Protein AF-A0A921FBQ5-F1 (afdb_monomer_lite)

Organism: NCBI:txid89059

pLDDT: mean 88.05, std 8.79, range [39.5, 97.12]

Secondary structure (DSSP, 8-state):
---EEEEEEEEEEEETTEEEEEHHHHHHS-EEEE-SSPPPB-TTS-B----EEEE-HHHHHH-GGGGGGGSSSTTSEEEEE-HHHHHH--S-EEEEEEEEES-TTTTHHHHHHHHHHH-TTSHHHHHHHSTTHHHHHHHHHHHHHHHHHHHHHHHHHHHHHHHHHHHHHHHHHHHHHHHHHHHHHHTT--HHHHHHHHHHHHHHHHHHHHHHHHHHHHHHHHHGGGT-S-TTTTTHHHHHHHHHHHHHHHHHHHHHHHHHHSPP-----

Radius of gyration: 32.39 Å; chains: 1; bounding box: 76×35×92 Å

Foldseek 3Di:
DQQWPDKAKWKWFDDPLAIETEQVRCQVPFDKDWDPDDFAADLVGARDDTDIDTHHSVNCQVPVPVCLLQDLDNSRHYHYDYPVVRVVDPGDMDMRMDTHGRDCPVCVVVVLVVLCVVCVPCSVVCQLRHRDVRNVVVVCCVVVVVVVVVCVVVVVVVVVVVLVVLLCVLVVCLVVLLVVQVVCVVVVPDVVVVLVVLLVVLCVVLVVVLVVVVVVQVVVLVVCVVVDSCSCRPVVVVVVVSVVVSVVSSVVSSVVSCVRRHDDDPPPD

Sequence (269 aa):
DLNTEKKVSYVQKQRGNTVYYLKDEFNKKPFQKTDNKWVKEDSKGKNVNISYKNYDGNKLQKDPSALYSYQQDFENDVKVVSGDEFKKIQAPRQELYLFRIKDIKHNKSDLDQIVKTAYPKNYQKMRTEIPGEYSSYLAALEIFGGFEFMGFFLGIAFLAMLASCLMFKILSGANSDKHRYEMLNKLGVRSKVLRRSISREIMVLYALPGILGIVHVLFGLQLFKTLLLAPYRGIWLPFLIFIVLYLIYYLITVKLYERFVLPDVKIDN

InterPro domains:
  IPR052536 ABC-4 Integral Membrane [PTHR46795] (18-260)

Structure (mmCIF, N/CA/C/O backbone):
data_AF-A0A921FBQ5-F1
#
_entry.id   AF-A0A921FBQ5-F1
#
loop_
_atom_site.group_PDB
_atom_site.id
_atom_site.type_symbol
_atom_site.label_atom_id
_atom_site.label_alt_id
_atom_site.label_comp_id
_atom_site.label_asym_id
_atom_site.label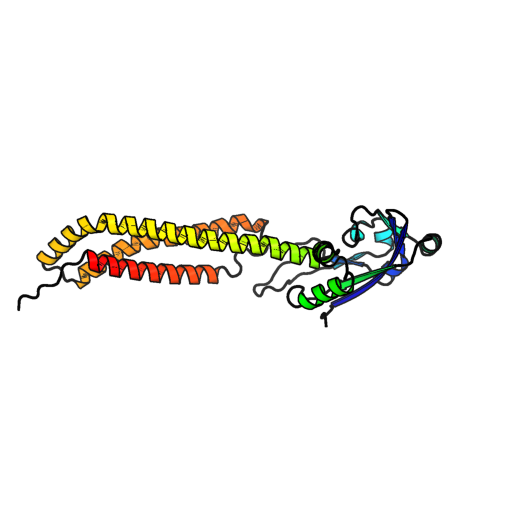_entity_id
_atom_site.label_seq_id
_atom_site.pdbx_PDB_ins_code
_atom_site.Cartn_x
_atom_site.Cartn_y
_atom_site.Cartn_z
_atom_site.occupancy
_atom_site.B_iso_or_equiv
_atom_site.auth_seq_id
_atom_site.auth_comp_id
_atom_site.auth_asym_id
_atom_site.auth_atom_id
_atom_site.pdbx_PDB_model_num
ATOM 1 N N . ASP A 1 1 ? 3.686 -19.746 -16.902 1.00 67.38 1 ASP A N 1
ATOM 2 C CA . ASP A 1 1 ? 3.526 -18.982 -18.160 1.00 67.38 1 ASP A CA 1
ATOM 3 C C . ASP A 1 1 ? 3.246 -17.539 -17.765 1.00 67.38 1 ASP A C 1
ATOM 5 O O . ASP A 1 1 ? 2.326 -17.298 -16.997 1.00 67.38 1 ASP A O 1
ATOM 9 N N . LEU A 1 2 ? 4.082 -16.599 -18.205 1.00 73.50 2 LEU A N 1
ATOM 10 C CA . LEU A 1 2 ? 4.135 -15.219 -17.696 1.00 73.50 2 LEU A CA 1
ATOM 11 C C . LEU A 1 2 ? 2.956 -14.330 -18.142 1.00 73.50 2 LEU A C 1
ATOM 13 O O . LEU A 1 2 ? 2.947 -13.149 -17.810 1.00 73.50 2 LEU A O 1
ATOM 17 N N . ASN A 1 3 ? 2.008 -14.842 -18.942 1.00 80.56 3 ASN A N 1
ATOM 18 C CA . ASN A 1 3 ? 0.902 -14.060 -19.522 1.00 80.56 3 ASN A CA 1
ATOM 19 C C . ASN A 1 3 ? 1.395 -12.733 -20.141 1.00 80.56 3 ASN A C 1
ATOM 21 O O . ASN A 1 3 ? 0.926 -11.634 -19.824 1.00 80.56 3 ASN A O 1
ATOM 25 N N . THR A 1 4 ? 2.435 -12.835 -20.970 1.00 83.62 4 THR A N 1
ATOM 26 C CA . THR A 1 4 ? 3.139 -11.669 -21.506 1.00 83.62 4 THR A CA 1
ATOM 27 C C . THR A 1 4 ? 2.311 -10.941 -22.555 1.00 83.62 4 THR A C 1
ATOM 29 O O . THR A 1 4 ? 1.860 -11.557 -23.517 1.00 83.62 4 THR A O 1
ATOM 32 N N . GLU A 1 5 ? 2.213 -9.621 -22.443 1.00 85.00 5 GLU A N 1
ATOM 33 C CA . GLU A 1 5 ? 1.571 -8.767 -23.449 1.00 85.00 5 GLU A CA 1
ATOM 34 C C . GLU A 1 5 ? 2.495 -8.439 -24.619 1.00 85.00 5 GLU A C 1
ATOM 36 O O . GLU A 1 5 ? 2.051 -8.274 -25.752 1.00 85.00 5 GLU A O 1
ATOM 41 N N . LYS A 1 6 ? 3.794 -8.302 -24.342 1.00 86.81 6 LYS A N 1
ATOM 42 C CA . LYS A 1 6 ? 4.796 -7.950 -25.347 1.00 86.81 6 LYS A CA 1
ATOM 43 C C . LYS A 1 6 ? 6.126 -8.599 -25.002 1.00 86.81 6 LYS A C 1
ATOM 45 O O . LYS A 1 6 ? 6.504 -8.637 -23.835 1.00 86.81 6 LYS A O 1
ATOM 50 N N . LYS A 1 7 ? 6.838 -9.065 -26.026 1.00 91.12 7 LYS A N 1
ATOM 51 C CA . LYS A 1 7 ? 8.217 -9.557 -25.954 1.00 91.12 7 LYS A CA 1
ATOM 52 C C . LYS A 1 7 ? 9.007 -8.948 -27.106 1.00 91.12 7 LYS A C 1
ATOM 54 O O . LYS A 1 7 ? 8.555 -8.995 -28.250 1.00 91.12 7 LYS A O 1
ATOM 59 N N . VAL A 1 8 ? 10.157 -8.359 -26.811 1.00 92.81 8 VAL A N 1
ATOM 60 C CA . VAL A 1 8 ? 11.092 -7.819 -27.806 1.00 92.81 8 VAL A CA 1
ATOM 61 C C . VAL A 1 8 ? 12.520 -8.101 -27.356 1.00 92.81 8 VAL A C 1
ATOM 63 O O . VAL A 1 8 ? 12.791 -8.153 -26.158 1.00 92.81 8 VAL A O 1
ATOM 66 N N . SER A 1 9 ? 13.421 -8.278 -28.313 1.00 93.56 9 SER A N 1
ATOM 67 C CA . SER A 1 9 ? 14.854 -8.347 -28.054 1.00 93.56 9 SER A CA 1
ATOM 68 C C . SER A 1 9 ? 15.585 -7.333 -28.922 1.00 93.56 9 SER A C 1
ATOM 70 O O . SER A 1 9 ? 15.140 -7.044 -30.038 1.00 93.56 9 SER A O 1
ATOM 72 N N . TYR A 1 10 ? 16.670 -6.789 -28.378 1.00 95.00 10 TYR A N 1
ATOM 73 C CA . TYR A 1 10 ? 17.571 -5.879 -29.074 1.00 95.00 10 TYR A CA 1
ATOM 74 C C . TYR A 1 10 ? 19.004 -6.338 -28.887 1.00 95.00 10 TYR A C 1
ATOM 76 O O . TYR A 1 10 ? 19.446 -6.643 -27.782 1.00 95.00 10 TYR A O 1
ATOM 84 N N . VAL A 1 11 ? 19.741 -6.371 -29.976 1.00 95.12 11 VAL A N 1
ATOM 85 C CA . VAL A 1 11 ? 21.129 -6.771 -30.024 1.00 95.12 11 VAL A CA 1
ATOM 86 C C . VAL A 1 11 ? 21.987 -5.613 -29.551 1.00 95.12 11 VAL A C 1
ATOM 88 O O . VAL A 1 11 ? 21.847 -4.474 -30.008 1.00 95.12 11 VAL A O 1
ATOM 91 N N . GLN A 1 12 ? 22.923 -5.941 -28.671 1.00 95.06 12 GLN A N 1
ATOM 92 C CA . GLN A 1 12 ? 23.860 -4.993 -28.107 1.00 95.06 12 GLN A CA 1
ATOM 93 C C . GLN A 1 12 ? 25.288 -5.534 -28.092 1.00 95.06 12 GLN A C 1
ATOM 95 O O . GLN A 1 12 ? 25.541 -6.739 -28.184 1.00 95.06 12 GLN A O 1
ATOM 100 N N . LYS A 1 13 ? 26.234 -4.611 -27.982 1.00 95.94 13 LYS A N 1
ATOM 101 C CA . LYS A 1 13 ? 27.654 -4.868 -27.756 1.00 95.94 13 LYS A CA 1
ATOM 102 C C . LYS A 1 13 ? 28.135 -3.898 -26.693 1.00 95.94 13 LYS A C 1
ATOM 104 O O . LYS A 1 13 ? 27.866 -2.707 -26.810 1.00 95.94 13 LYS A O 1
ATOM 109 N N . GLN A 1 14 ? 28.886 -4.376 -25.712 1.00 93.69 14 GLN A N 1
ATOM 110 C CA . GLN A 1 14 ? 29.508 -3.510 -24.715 1.00 93.69 14 GLN A CA 1
ATOM 111 C C . GLN A 1 14 ? 31.015 -3.440 -24.957 1.00 93.69 14 GLN A C 1
ATOM 113 O O . GLN A 1 14 ? 31.684 -4.471 -25.040 1.00 93.69 14 GLN A O 1
ATOM 118 N N . ARG A 1 15 ? 31.554 -2.225 -25.082 1.00 93.94 15 ARG A N 1
ATOM 119 C CA . ARG A 1 15 ? 32.997 -1.979 -25.184 1.00 93.94 15 ARG A CA 1
ATOM 120 C C . ARG A 1 15 ? 33.380 -0.903 -24.175 1.00 93.94 15 ARG A C 1
ATOM 122 O O . ARG A 1 15 ? 32.991 0.250 -24.335 1.00 93.94 15 ARG A O 1
ATOM 129 N N . GLY A 1 16 ? 34.153 -1.282 -23.158 1.00 91.75 16 GLY A N 1
ATOM 130 C CA . GLY A 1 16 ? 34.413 -0.407 -22.014 1.00 91.75 16 GLY A CA 1
ATOM 131 C C . GLY A 1 16 ? 33.105 -0.050 -21.302 1.00 91.75 16 GLY A C 1
ATOM 132 O O . GLY A 1 16 ? 32.260 -0.920 -21.101 1.00 91.75 16 GLY A O 1
ATOM 133 N N . ASN A 1 17 ? 32.926 1.233 -20.996 1.00 92.75 17 ASN A N 1
ATOM 134 C CA . ASN A 1 17 ? 31.739 1.768 -20.327 1.00 92.75 17 ASN A CA 1
ATOM 135 C C . ASN A 1 17 ? 30.649 2.237 -21.311 1.00 92.75 17 ASN A C 1
ATOM 137 O O . ASN A 1 17 ? 29.898 3.160 -21.016 1.00 92.75 17 ASN A O 1
ATOM 141 N N . THR A 1 18 ? 30.612 1.703 -22.537 1.00 94.81 18 THR A N 1
ATOM 142 C CA . THR A 1 18 ? 29.601 2.084 -23.534 1.00 94.81 18 THR A CA 1
ATOM 143 C C . THR A 1 18 ? 28.903 0.856 -24.097 1.00 94.81 18 THR A C 1
ATOM 145 O O . THR A 1 18 ? 29.543 -0.065 -24.618 1.00 94.81 18 THR A O 1
ATOM 148 N N . VAL A 1 19 ? 27.574 0.874 -24.027 1.00 95.62 19 VAL A N 1
ATOM 149 C CA . VAL A 1 19 ? 26.681 -0.115 -24.620 1.00 95.62 19 VAL A CA 1
ATOM 150 C C . VAL A 1 19 ? 26.153 0.427 -25.941 1.00 95.62 19 VAL A C 1
ATOM 152 O O . VAL A 1 19 ? 25.521 1.480 -26.018 1.00 95.62 19 VAL A O 1
ATOM 155 N N . TYR A 1 20 ? 26.418 -0.314 -27.006 1.00 96.50 20 TYR A N 1
ATOM 156 C CA . TYR A 1 20 ? 26.011 0.025 -28.356 1.00 96.50 20 TYR A CA 1
ATOM 157 C C . TYR A 1 20 ? 24.847 -0.856 -28.772 1.00 96.50 20 TYR A C 1
ATOM 159 O O . TYR A 1 20 ? 24.935 -2.075 -28.636 1.00 96.50 20 TYR A O 1
ATOM 167 N N . TYR A 1 21 ? 23.804 -0.259 -29.339 1.00 96.88 21 TYR A N 1
ATOM 168 C CA . TYR A 1 21 ? 22.650 -0.967 -29.885 1.00 96.88 21 TYR A CA 1
ATOM 169 C C . TYR A 1 21 ? 22.525 -0.764 -31.393 1.00 96.88 21 TYR A C 1
ATOM 171 O O . TYR A 1 21 ? 22.865 0.297 -31.927 1.00 96.88 21 TYR A O 1
ATOM 179 N N . LEU A 1 22 ? 21.980 -1.770 -32.079 1.00 96.69 22 LEU A N 1
ATOM 180 C CA . LEU A 1 22 ? 21.714 -1.708 -33.512 1.00 96.69 22 LEU A CA 1
ATOM 181 C C . LEU A 1 22 ? 20.429 -0.915 -33.810 1.00 96.69 22 LEU A C 1
ATOM 183 O O . LEU A 1 22 ? 19.319 -1.355 -33.511 1.00 96.69 22 LEU A O 1
ATOM 187 N N . LYS A 1 23 ? 20.574 0.236 -34.475 1.00 96.38 23 LYS A N 1
ATOM 188 C CA . LYS A 1 23 ? 19.474 1.153 -34.822 1.00 96.38 23 LYS A CA 1
ATOM 189 C C . LYS A 1 23 ? 18.307 0.489 -35.559 1.00 96.38 23 LYS A C 1
ATOM 191 O O . LYS A 1 23 ? 17.147 0.777 -35.265 1.00 96.38 23 LYS A O 1
ATOM 196 N N . ASP A 1 24 ? 18.605 -0.386 -36.515 1.00 94.81 24 ASP A N 1
ATOM 197 C CA . ASP A 1 24 ? 17.593 -0.965 -37.406 1.00 94.81 24 ASP A CA 1
ATOM 198 C C . ASP A 1 24 ? 16.579 -1.847 -36.673 1.00 94.81 24 ASP A C 1
ATOM 200 O O . ASP A 1 24 ? 15.435 -1.978 -37.113 1.00 94.81 24 ASP A O 1
ATOM 204 N N . GLU A 1 25 ? 16.957 -2.421 -35.531 1.00 94.62 25 GLU A N 1
ATOM 205 C CA . GLU A 1 25 ? 16.043 -3.235 -34.734 1.00 94.62 25 GLU A CA 1
ATOM 206 C C . GLU A 1 25 ? 14.961 -2.389 -34.070 1.00 94.62 25 GLU A C 1
ATOM 208 O O . GLU A 1 25 ? 13.795 -2.784 -34.089 1.00 94.62 25 GLU A O 1
ATOM 213 N N . PHE A 1 26 ? 15.300 -1.186 -33.601 1.00 95.69 26 PHE A N 1
ATOM 214 C CA . PHE A 1 26 ? 14.322 -0.238 -33.065 1.00 95.69 26 PHE A CA 1
ATOM 215 C C . PHE A 1 26 ? 13.404 0.342 -34.145 1.00 95.69 26 PHE A C 1
ATOM 217 O O . PHE A 1 26 ? 12.265 0.697 -33.859 1.00 95.69 26 PHE A O 1
ATOM 224 N N . ASN A 1 27 ? 13.858 0.421 -35.398 1.00 92.88 27 ASN A N 1
ATOM 225 C CA . ASN A 1 27 ? 12.995 0.831 -36.510 1.00 92.88 27 ASN A CA 1
ATOM 226 C C . ASN A 1 27 ? 11.960 -0.253 -36.850 1.00 92.88 27 ASN A C 1
ATOM 228 O O . ASN A 1 27 ? 10.808 0.064 -37.138 1.00 92.88 27 ASN A O 1
ATOM 232 N N . LYS A 1 28 ? 12.352 -1.533 -36.785 1.00 93.25 28 LYS A N 1
ATOM 233 C CA . LYS A 1 28 ? 11.450 -2.674 -37.023 1.00 93.25 28 LYS A CA 1
ATOM 234 C C . LYS A 1 28 ? 10.509 -2.922 -35.847 1.00 93.25 28 LYS A C 1
ATOM 236 O O . LYS A 1 28 ? 9.337 -3.231 -36.038 1.00 93.25 28 LYS A O 1
ATOM 241 N N . LYS A 1 29 ? 11.032 -2.826 -34.626 1.00 94.25 29 LYS A N 1
ATOM 242 C CA . LYS A 1 29 ? 10.312 -3.045 -33.372 1.00 94.25 29 LYS A CA 1
ATOM 243 C C . LYS A 1 29 ? 10.583 -1.848 -32.461 1.00 94.25 29 LYS A C 1
ATOM 245 O O . LYS A 1 29 ? 11.539 -1.886 -31.697 1.00 94.25 29 LYS A O 1
ATOM 250 N N . PRO A 1 30 ? 9.757 -0.790 -32.520 1.00 93.19 30 PRO A N 1
ATOM 251 C CA . PRO A 1 30 ? 9.953 0.377 -31.671 1.00 93.19 30 PRO A CA 1
ATOM 252 C C . PRO A 1 30 ? 9.978 0.015 -30.187 1.00 93.19 30 PRO A C 1
ATOM 254 O O . PRO A 1 30 ? 9.108 -0.717 -29.681 1.00 93.19 30 PRO A O 1
ATOM 257 N N . PHE A 1 31 ? 10.967 0.574 -29.493 1.00 93.19 31 PHE A N 1
ATOM 258 C CA . PHE A 1 31 ? 11.074 0.493 -28.048 1.00 93.19 31 PHE A CA 1
ATOM 259 C C . PHE A 1 31 ? 9.890 1.223 -27.413 1.00 93.19 31 PHE A C 1
ATOM 261 O O . PHE A 1 31 ? 9.446 2.258 -27.906 1.00 93.19 31 PHE A O 1
ATOM 268 N N . GLN A 1 32 ? 9.343 0.664 -26.336 1.00 90.75 32 GLN A N 1
ATOM 269 C CA . GLN A 1 32 ? 8.160 1.205 -25.677 1.00 90.75 32 GLN A CA 1
ATOM 270 C C . GLN A 1 32 ? 8.426 1.474 -24.210 1.00 90.75 32 GLN A C 1
ATOM 272 O O . GLN A 1 32 ? 8.794 0.557 -23.481 1.00 90.75 32 GLN A O 1
ATOM 277 N N . LYS A 1 33 ? 8.109 2.692 -23.779 1.00 86.50 33 LYS A N 1
ATOM 278 C CA . LYS A 1 33 ? 8.083 3.095 -22.371 1.00 86.50 33 LYS A CA 1
ATOM 279 C C . LYS A 1 33 ? 6.700 3.629 -22.022 1.00 86.50 33 LYS A C 1
ATOM 281 O O . LYS A 1 33 ? 6.014 4.148 -22.902 1.00 86.50 33 LYS A O 1
ATOM 286 N N . THR A 1 34 ? 6.271 3.481 -20.775 1.00 82.50 34 THR A N 1
ATOM 287 C CA . THR A 1 34 ? 5.063 4.157 -20.284 1.00 82.50 34 THR A CA 1
ATOM 288 C C . THR A 1 34 ? 5.223 5.670 -20.445 1.00 82.50 34 THR A C 1
ATOM 290 O O . THR A 1 34 ? 6.335 6.199 -20.358 1.00 82.50 34 THR A O 1
ATOM 293 N N . ASP A 1 35 ? 4.141 6.390 -20.749 1.00 71.81 35 ASP A N 1
ATOM 294 C CA . ASP A 1 35 ? 4.183 7.832 -20.546 1.00 71.81 35 ASP A CA 1
ATOM 295 C C . ASP A 1 35 ? 4.292 8.095 -19.037 1.00 71.81 35 ASP A C 1
ATOM 297 O O . ASP A 1 35 ? 3.653 7.421 -18.241 1.00 71.81 35 ASP A O 1
ATOM 301 N N . ASN A 1 36 ? 5.152 9.026 -18.611 1.00 65.12 36 ASN A N 1
ATOM 302 C CA . ASN A 1 36 ? 5.378 9.335 -17.187 1.00 65.12 36 ASN A CA 1
ATOM 303 C C . ASN A 1 36 ? 4.144 9.980 -16.507 1.00 65.12 36 ASN A C 1
ATOM 305 O O . ASN A 1 36 ? 4.277 10.795 -15.596 1.00 65.12 36 ASN A O 1
ATOM 309 N N . LYS A 1 37 ? 2.933 9.708 -16.999 1.00 68.25 37 LYS A N 1
ATOM 310 C CA . LYS A 1 37 ? 1.687 10.157 -16.406 1.00 68.25 37 LYS A CA 1
ATOM 311 C C . LYS A 1 37 ? 1.318 9.202 -15.285 1.00 68.25 37 LYS A C 1
ATOM 313 O O . LYS A 1 37 ? 1.441 7.987 -15.416 1.00 68.25 37 LYS A O 1
ATOM 318 N N . TRP A 1 38 ? 0.809 9.770 -14.200 1.00 66.06 38 TRP A N 1
ATOM 319 C CA . TRP A 1 38 ? 0.219 8.988 -13.127 1.00 66.06 38 TRP A CA 1
ATOM 320 C C . TRP A 1 38 ? -0.888 8.095 -13.684 1.00 66.06 38 TRP A C 1
ATOM 322 O O . TRP A 1 38 ? -1.851 8.572 -14.295 1.00 66.06 38 TRP A O 1
ATOM 332 N N . VAL A 1 39 ? -0.722 6.791 -13.483 1.00 69.12 39 VAL A N 1
ATOM 333 C CA . VAL A 1 39 ? -1.694 5.795 -13.909 1.00 69.12 39 VAL A CA 1
ATOM 334 C C . VAL A 1 39 ? -2.928 5.955 -13.033 1.00 69.12 39 VAL A C 1
ATOM 336 O O . VAL A 1 39 ? -2.846 5.859 -11.814 1.00 69.12 39 VAL A O 1
ATOM 339 N N . LYS A 1 40 ? -4.082 6.229 -13.645 1.00 65.88 40 LYS A N 1
ATOM 340 C CA . LYS A 1 40 ? -5.348 6.244 -12.909 1.00 65.88 40 LYS A CA 1
ATOM 341 C C . LYS A 1 40 ? -5.798 4.811 -12.658 1.00 65.88 40 LYS A C 1
ATOM 343 O O . LYS A 1 40 ? -5.783 3.988 -13.576 1.00 65.88 40 LYS A O 1
ATOM 348 N N . GLU A 1 41 ? -6.234 4.553 -11.438 1.00 67.12 41 GLU A N 1
ATOM 349 C CA . GLU A 1 41 ? -6.798 3.278 -11.012 1.00 67.12 41 GLU A CA 1
ATOM 350 C C . GLU A 1 41 ? -8.324 3.413 -10.908 1.00 67.12 41 GLU A C 1
ATOM 352 O O . GLU A 1 41 ? -8.838 4.441 -10.458 1.00 67.12 41 GLU A O 1
ATOM 357 N N . ASP A 1 42 ? -9.064 2.403 -11.363 1.00 65.00 42 ASP A N 1
ATOM 358 C CA . ASP A 1 42 ? -10.512 2.342 -11.176 1.00 65.00 42 ASP A CA 1
ATOM 359 C C . ASP A 1 42 ? -10.884 1.887 -9.750 1.00 65.00 42 ASP A C 1
ATOM 361 O O . ASP A 1 42 ? -10.042 1.494 -8.935 1.00 65.00 42 ASP A O 1
ATOM 365 N N . SER A 1 43 ? -12.180 1.895 -9.428 1.00 61.25 43 SER A N 1
ATOM 366 C CA . SER A 1 43 ? -12.672 1.471 -8.108 1.00 61.25 43 SER A CA 1
ATOM 367 C C . SER A 1 43 ? -12.352 0.009 -7.763 1.00 61.25 43 SER A C 1
ATOM 369 O O . SER A 1 43 ? -12.349 -0.354 -6.589 1.00 61.25 43 SER A O 1
ATOM 371 N N . LYS A 1 44 ? -12.039 -0.832 -8.758 1.00 66.19 44 LYS A N 1
ATOM 372 C CA . LYS A 1 44 ? -11.714 -2.258 -8.598 1.00 66.19 44 LYS A CA 1
ATOM 373 C C . LYS A 1 44 ? -10.223 -2.524 -8.499 1.00 66.19 44 LYS A C 1
ATOM 375 O O . LYS A 1 44 ? -9.825 -3.565 -7.996 1.00 66.19 44 LYS A O 1
ATOM 380 N N . GLY A 1 45 ? -9.402 -1.540 -8.817 1.00 63.88 45 GLY A N 1
ATOM 381 C CA . GLY A 1 45 ? -7.958 -1.603 -8.659 1.00 63.88 45 GLY A CA 1
ATOM 382 C C . GLY A 1 45 ? -7.209 -1.867 -9.946 1.00 63.88 45 GLY A C 1
ATOM 383 O O . GLY A 1 45 ? -6.083 -2.357 -9.950 1.00 63.88 45 GLY A O 1
ATOM 384 N N . LYS A 1 46 ? -7.885 -1.625 -11.065 1.00 67.75 46 LYS A N 1
ATOM 385 C CA . LYS A 1 46 ? -7.325 -1.816 -12.383 1.00 67.75 46 LYS A CA 1
ATOM 386 C C . LYS A 1 46 ? -6.834 -0.481 -12.908 1.00 67.75 46 LYS A C 1
ATOM 388 O O . LYS A 1 46 ? -7.562 0.510 -12.934 1.00 67.75 46 LYS A O 1
ATOM 393 N N . ASN A 1 47 ? -5.606 -0.493 -13.397 1.00 69.06 47 ASN A N 1
ATOM 394 C CA . ASN A 1 47 ? -5.036 0.607 -14.154 1.00 69.06 47 ASN A CA 1
ATOM 395 C C . ASN A 1 47 ? -5.865 0.835 -15.429 1.00 69.06 47 ASN A C 1
ATOM 397 O O . ASN A 1 47 ? -5.929 -0.040 -16.294 1.00 69.06 47 ASN A O 1
ATOM 401 N N . VAL A 1 48 ? -6.518 1.993 -15.542 1.00 67.50 48 VAL A N 1
ATOM 402 C CA . VAL A 1 48 ? -7.487 2.288 -16.618 1.00 67.50 48 VAL A CA 1
ATOM 403 C C . VAL A 1 48 ? -6.922 3.144 -17.748 1.00 67.50 48 VAL A C 1
ATOM 405 O O . VAL A 1 48 ? -7.579 3.298 -18.771 1.00 67.50 48 VAL A O 1
ATOM 408 N N . ASN A 1 49 ? -5.705 3.681 -17.618 1.00 70.75 49 ASN A N 1
ATOM 409 C CA . ASN A 1 49 ? -5.110 4.514 -18.667 1.00 70.75 49 ASN A CA 1
ATOM 410 C C . ASN A 1 49 ? -3.586 4.360 -18.743 1.00 70.75 49 ASN A C 1
ATOM 412 O O . ASN A 1 49 ? -2.848 5.289 -18.422 1.00 70.75 49 ASN A O 1
ATOM 416 N N . ILE A 1 50 ? -3.115 3.170 -19.124 1.00 78.69 50 ILE A N 1
ATOM 417 C CA . ILE A 1 50 ? -1.692 2.963 -19.410 1.00 78.69 50 ILE A CA 1
ATOM 418 C C . ILE A 1 50 ? -1.449 3.289 -20.883 1.00 78.69 50 ILE A C 1
ATOM 420 O O . ILE A 1 50 ? -1.944 2.598 -21.772 1.00 78.69 50 ILE A O 1
ATOM 424 N N . SER A 1 51 ? -0.676 4.338 -21.134 1.00 83.81 51 SER A N 1
ATOM 425 C CA . SER A 1 51 ? -0.275 4.766 -22.471 1.00 83.81 51 SER A CA 1
ATOM 426 C C . SER A 1 51 ? 1.222 4.522 -22.661 1.00 83.81 51 SER A C 1
ATOM 428 O O . SER A 1 51 ? 2.015 4.661 -21.729 1.00 83.81 51 SER A O 1
ATOM 430 N N . TYR A 1 52 ? 1.615 4.124 -23.873 1.00 86.88 52 TYR A N 1
ATOM 431 C CA . TYR A 1 52 ? 2.999 3.790 -24.202 1.00 86.88 52 TYR A CA 1
ATOM 432 C C . TYR A 1 52 ? 3.531 4.701 -25.303 1.00 86.88 52 TYR A C 1
ATOM 434 O O . TYR A 1 52 ? 2.938 4.823 -26.375 1.00 86.88 52 TYR A O 1
ATOM 442 N N . LYS A 1 53 ? 4.699 5.295 -25.064 1.00 89.62 53 LYS A N 1
ATOM 443 C CA . LYS A 1 53 ? 5.457 6.047 -26.062 1.00 89.62 53 LYS A CA 1
ATOM 444 C C . LYS A 1 53 ? 6.384 5.114 -26.831 1.00 89.62 53 LYS A C 1
ATOM 446 O O . LYS A 1 53 ? 7.124 4.340 -26.226 1.00 89.62 53 LYS A O 1
ATOM 451 N N . ASN A 1 54 ? 6.355 5.232 -28.157 1.00 92.62 54 ASN A N 1
ATOM 452 C CA . ASN A 1 54 ? 7.243 4.510 -29.066 1.00 92.62 54 ASN A CA 1
ATOM 453 C C . ASN A 1 54 ? 8.504 5.331 -29.375 1.00 92.62 54 ASN A C 1
ATOM 455 O O . ASN A 1 54 ? 8.420 6.494 -29.793 1.00 92.62 54 ASN A O 1
ATOM 459 N N . TYR A 1 55 ? 9.653 4.679 -29.255 1.00 93.56 55 TYR A N 1
ATOM 460 C CA . TYR A 1 55 ? 10.972 5.187 -29.594 1.00 93.56 55 TYR A CA 1
ATOM 461 C C . TYR A 1 55 ? 11.553 4.314 -30.708 1.00 93.56 55 TYR A C 1
ATOM 463 O O . TYR A 1 55 ? 11.876 3.145 -30.499 1.00 93.56 55 TYR A O 1
ATOM 471 N N . ASP A 1 56 ? 11.618 4.876 -31.909 1.00 95.06 56 ASP A N 1
ATOM 472 C CA . ASP A 1 56 ? 12.307 4.269 -33.045 1.00 95.06 56 ASP A CA 1
ATOM 473 C C . ASP A 1 56 ? 13.824 4.518 -32.964 1.00 95.06 56 ASP A C 1
ATOM 475 O O . ASP A 1 56 ? 14.317 5.264 -32.111 1.00 95.06 56 ASP A O 1
ATOM 479 N N . GLY A 1 57 ? 14.578 3.902 -33.872 1.00 94.44 57 GLY A N 1
ATOM 480 C CA . GLY A 1 57 ? 16.031 4.015 -33.893 1.00 94.44 57 GLY A CA 1
ATOM 481 C C . GLY A 1 57 ? 16.529 5.425 -34.212 1.00 94.44 57 GLY A C 1
ATOM 482 O O . GLY A 1 57 ? 17.605 5.797 -33.756 1.00 94.44 57 GLY A O 1
ATOM 483 N N . ASN A 1 58 ? 15.771 6.240 -34.954 1.00 94.69 58 ASN A N 1
ATOM 484 C CA . ASN A 1 58 ? 16.159 7.627 -35.234 1.00 94.69 58 ASN A CA 1
ATOM 485 C C . ASN A 1 58 ? 16.067 8.498 -33.977 1.00 94.69 58 ASN A C 1
ATOM 487 O O . ASN A 1 58 ? 16.945 9.327 -33.745 1.00 94.69 58 ASN A O 1
ATOM 491 N N . LYS A 1 59 ? 15.022 8.309 -33.165 1.00 94.94 59 LYS A N 1
ATOM 492 C CA . LYS A 1 59 ? 14.873 9.001 -31.880 1.00 94.94 59 LYS A CA 1
ATOM 493 C C . LYS A 1 59 ? 15.959 8.572 -30.904 1.00 94.94 59 LYS A C 1
ATOM 495 O O . LYS A 1 59 ? 16.631 9.436 -30.357 1.00 94.94 59 LYS A O 1
ATOM 500 N N . LEU A 1 60 ? 16.175 7.265 -30.752 1.00 95.69 60 LEU A N 1
ATOM 501 C CA . LEU A 1 60 ? 17.156 6.735 -29.800 1.00 95.69 60 LEU A CA 1
ATOM 502 C C . LEU A 1 60 ? 18.608 7.028 -30.190 1.00 95.69 60 LEU A C 1
ATOM 504 O O . LEU A 1 60 ? 19.463 7.127 -29.321 1.00 95.69 60 LEU A O 1
ATOM 508 N N . GLN A 1 61 ? 18.900 7.192 -31.482 1.00 96.12 61 GLN A N 1
ATOM 509 C CA . GLN A 1 61 ? 20.221 7.638 -31.935 1.00 96.12 61 GLN A CA 1
ATOM 510 C C . GLN A 1 61 ? 20.517 9.086 -31.528 1.00 96.12 61 GLN A C 1
ATOM 512 O O . GLN A 1 61 ? 21.668 9.412 -31.261 1.00 96.12 61 GLN A O 1
ATOM 517 N N . LYS A 1 62 ? 19.496 9.951 -31.493 1.00 95.62 62 LYS A N 1
ATOM 518 C CA . LYS A 1 62 ? 19.641 11.345 -31.048 1.00 95.62 62 LYS A CA 1
ATOM 519 C C . LYS A 1 62 ? 19.633 11.463 -29.527 1.00 95.62 62 LYS A C 1
ATOM 521 O O . LYS A 1 62 ? 20.397 12.245 -28.980 1.00 95.62 62 LYS A O 1
ATOM 526 N N . ASP A 1 63 ? 18.752 10.709 -28.878 1.00 94.00 63 ASP A N 1
ATOM 527 C CA . ASP A 1 63 ? 18.576 10.693 -27.432 1.00 94.00 63 ASP A CA 1
ATOM 528 C C . ASP A 1 63 ? 18.326 9.252 -26.941 1.00 94.00 63 ASP A C 1
ATOM 530 O O . ASP A 1 63 ? 17.190 8.761 -26.982 1.00 94.00 63 ASP A O 1
ATOM 534 N N . PRO A 1 64 ? 19.376 8.554 -26.475 1.00 93.75 64 PRO A N 1
ATOM 535 C CA . PRO A 1 64 ? 19.274 7.197 -25.955 1.00 93.75 64 PRO A CA 1
ATOM 536 C C . PRO A 1 64 ? 18.770 7.150 -24.504 1.00 93.75 64 PRO A C 1
ATOM 538 O O . PRO A 1 64 ? 18.740 6.066 -23.917 1.00 93.75 64 PRO A O 1
ATOM 541 N N . SER A 1 65 ? 18.337 8.278 -23.918 1.00 90.25 65 SER A N 1
ATOM 542 C CA . SER A 1 65 ? 17.985 8.379 -22.495 1.00 90.25 65 SER A CA 1
ATOM 543 C C . SER A 1 65 ? 16.966 7.338 -22.023 1.00 90.25 65 SER A C 1
ATOM 545 O O . SER A 1 65 ? 17.006 6.864 -20.886 1.00 90.25 65 SER A O 1
ATOM 547 N N . ALA A 1 66 ? 16.065 6.928 -22.917 1.00 89.38 66 ALA A N 1
ATOM 548 C CA . ALA A 1 66 ? 15.042 5.927 -22.645 1.00 89.38 66 ALA A CA 1
ATOM 549 C C . ALA A 1 66 ? 15.600 4.521 -22.338 1.00 89.38 66 ALA A C 1
ATOM 551 O O . ALA A 1 66 ? 14.874 3.715 -21.753 1.00 89.38 66 ALA A O 1
ATOM 552 N N . LEU A 1 67 ? 16.853 4.228 -22.708 1.00 90.69 67 LEU A N 1
ATOM 553 C CA . LEU A 1 67 ? 17.493 2.923 -22.534 1.00 90.69 67 LEU A CA 1
ATOM 554 C C . LEU A 1 67 ? 18.307 2.800 -21.235 1.00 90.69 67 LEU A C 1
ATOM 556 O O . LEU A 1 67 ? 18.535 1.671 -20.804 1.00 90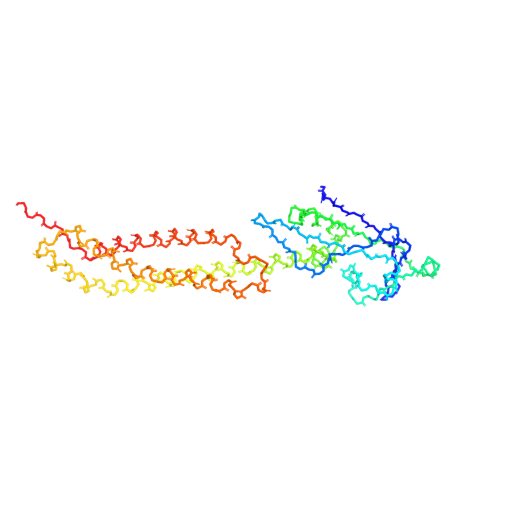.69 67 LEU A O 1
ATOM 560 N N . TYR A 1 68 ? 18.708 3.899 -20.577 1.00 88.75 68 TYR A N 1
ATOM 561 C CA . TYR A 1 68 ? 19.568 3.826 -19.377 1.00 88.75 68 TYR A CA 1
ATOM 562 C C . TYR A 1 68 ? 18.954 2.990 -18.248 1.00 88.75 68 TYR A C 1
ATOM 564 O O . TYR A 1 68 ? 19.650 2.199 -17.623 1.00 88.75 68 TYR A O 1
ATOM 572 N N . SER A 1 69 ? 17.635 3.073 -18.039 1.00 82.94 69 SER A N 1
ATOM 573 C CA . SER A 1 69 ? 16.937 2.303 -16.994 1.00 82.94 69 SER A CA 1
ATOM 574 C C . SER A 1 69 ? 16.899 0.787 -17.233 1.00 82.94 69 SER A C 1
ATOM 576 O O . SER A 1 69 ? 16.360 0.057 -16.407 1.00 82.94 69 SER A O 1
ATOM 578 N N . TYR A 1 70 ? 17.410 0.321 -18.375 1.00 85.75 70 TYR A N 1
ATOM 579 C CA . TYR A 1 70 ? 17.472 -1.091 -18.759 1.00 85.75 70 TYR A CA 1
ATOM 580 C C . TYR A 1 70 ? 18.913 -1.610 -18.852 1.00 85.75 70 TYR A C 1
ATOM 582 O O . TYR A 1 70 ? 19.112 -2.761 -19.237 1.00 85.75 70 TYR A O 1
ATOM 590 N N . GLN A 1 71 ? 19.910 -0.784 -18.511 1.00 85.44 71 GLN A N 1
ATOM 591 C CA . GLN A 1 71 ? 21.298 -1.230 -18.408 1.00 85.44 71 GLN A CA 1
ATOM 592 C C . GLN A 1 71 ? 21.534 -1.867 -17.044 1.00 85.44 71 GLN A C 1
ATOM 594 O O . GLN A 1 71 ? 20.993 -1.410 -16.043 1.00 85.44 71 GLN A O 1
ATOM 599 N N . GLN A 1 72 ? 22.353 -2.917 -17.009 1.00 77.19 72 GLN A N 1
ATOM 600 C CA . GLN A 1 72 ? 22.724 -3.580 -15.756 1.00 77.19 72 GLN A CA 1
ATOM 601 C C . GLN A 1 72 ? 23.564 -2.672 -14.847 1.00 77.19 72 GLN A C 1
ATOM 603 O O . GLN A 1 72 ? 23.475 -2.775 -13.630 1.00 77.19 72 GLN A O 1
ATOM 608 N N . ASP A 1 73 ? 24.363 -1.795 -15.449 1.00 81.50 73 ASP A N 1
ATOM 609 C CA . ASP A 1 73 ? 25.140 -0.779 -14.753 1.00 81.50 73 ASP A CA 1
ATOM 610 C C . ASP A 1 73 ? 24.746 0.591 -15.314 1.00 81.50 73 ASP A C 1
ATOM 612 O O . ASP A 1 73 ? 24.851 0.829 -16.523 1.00 81.50 73 ASP A O 1
ATOM 616 N N . PHE A 1 74 ? 24.224 1.440 -14.425 1.00 76.38 74 PHE A N 1
ATOM 617 C CA . PHE A 1 74 ? 23.691 2.766 -14.733 1.00 76.38 74 PHE A CA 1
ATOM 618 C C . PHE A 1 74 ? 24.782 3.772 -15.111 1.00 76.38 74 PHE A C 1
ATOM 620 O O . PHE A 1 74 ? 24.457 4.813 -15.678 1.00 76.38 74 PHE A O 1
ATOM 627 N N . GLU A 1 75 ? 26.053 3.474 -14.825 1.00 83.31 75 GLU A N 1
ATOM 628 C CA . GLU A 1 75 ? 27.180 4.315 -15.232 1.00 83.31 75 GLU A CA 1
ATOM 629 C C . GLU A 1 75 ? 27.534 4.138 -16.712 1.00 83.31 75 GLU A C 1
ATOM 631 O O . GLU A 1 75 ? 28.205 5.000 -17.284 1.00 83.31 75 GLU A O 1
ATOM 636 N N . ASN A 1 76 ? 27.073 3.058 -17.354 1.00 89.44 76 ASN A N 1
ATOM 637 C CA . ASN A 1 76 ? 27.333 2.826 -18.770 1.00 89.44 76 ASN A CA 1
ATOM 638 C C . ASN A 1 76 ? 26.687 3.903 -19.642 1.00 89.44 76 ASN A C 1
ATOM 640 O O . ASN A 1 76 ? 25.478 4.126 -19.587 1.00 89.44 76 ASN A O 1
ATOM 644 N N . ASP A 1 77 ? 27.472 4.464 -20.559 1.00 93.19 77 ASP A N 1
ATOM 645 C CA . ASP A 1 77 ? 26.955 5.260 -21.663 1.00 93.19 77 ASP A CA 1
ATOM 646 C C . ASP A 1 77 ? 26.201 4.370 -22.666 1.00 93.19 77 ASP A C 1
ATOM 648 O O . ASP A 1 77 ? 26.544 3.202 -22.868 1.00 93.19 77 ASP A O 1
ATOM 652 N N . VAL A 1 78 ? 25.191 4.919 -23.336 1.00 95.19 78 VAL A N 1
ATOM 653 C CA . VAL A 1 78 ? 24.379 4.180 -24.308 1.00 95.19 78 VAL A CA 1
ATOM 654 C C . VAL A 1 78 ? 24.415 4.889 -25.649 1.00 95.19 78 VAL A C 1
ATOM 656 O O . VAL A 1 78 ? 24.140 6.079 -25.743 1.00 95.19 78 VAL A O 1
ATOM 659 N N . LYS A 1 79 ? 24.706 4.148 -26.723 1.00 96.62 79 LYS A N 1
ATOM 660 C CA . LYS A 1 79 ? 24.700 4.675 -28.094 1.00 96.62 79 LYS A CA 1
ATOM 661 C C . LYS A 1 79 ? 23.899 3.781 -29.022 1.00 96.62 79 LYS A C 1
ATOM 663 O O . LYS A 1 79 ? 24.116 2.575 -29.087 1.00 96.62 79 LYS A O 1
ATOM 668 N N . VAL A 1 80 ? 23.006 4.378 -29.803 1.00 97.12 80 VAL A N 1
ATOM 669 C CA . VAL A 1 80 ? 22.301 3.671 -30.879 1.00 97.12 80 VAL A CA 1
ATOM 670 C C . VAL A 1 80 ? 22.961 4.017 -32.206 1.00 97.12 80 VAL A C 1
ATOM 672 O O . VAL A 1 80 ? 22.974 5.174 -32.620 1.00 97.12 80 VAL A O 1
ATOM 675 N N . VAL A 1 81 ? 23.540 3.011 -32.861 1.00 96.81 81 VAL A N 1
ATOM 676 C CA . VAL A 1 81 ? 24.432 3.188 -34.017 1.00 96.81 81 VAL A CA 1
ATOM 677 C C . VAL A 1 81 ? 23.912 2.471 -35.259 1.00 96.81 81 VAL A C 1
ATOM 679 O O . VAL A 1 81 ? 23.101 1.542 -35.181 1.00 96.81 81 VAL A O 1
ATOM 682 N N . SER A 1 82 ? 24.375 2.915 -36.427 1.00 96.44 82 SER A N 1
ATOM 683 C CA . SER A 1 82 ? 24.055 2.279 -37.711 1.00 96.44 82 SER A CA 1
ATOM 684 C C . SER A 1 82 ? 24.617 0.854 -37.808 1.00 96.44 82 SER A C 1
ATOM 686 O O . SER A 1 82 ? 25.537 0.482 -37.078 1.00 96.44 82 SER A O 1
ATOM 688 N N . GLY A 1 83 ? 24.098 0.044 -38.739 1.00 94.12 83 GLY A N 1
ATOM 689 C CA . GLY A 1 83 ? 24.588 -1.322 -38.956 1.00 94.12 83 GLY A CA 1
ATOM 690 C C . GLY A 1 83 ? 26.083 -1.401 -39.279 1.00 94.12 83 GLY A C 1
ATOM 691 O O . GLY A 1 83 ? 26.769 -2.304 -38.798 1.00 94.12 83 GLY A O 1
ATOM 692 N N . ASP A 1 84 ? 26.608 -0.436 -40.032 1.00 94.81 84 ASP A N 1
ATOM 693 C CA . ASP A 1 84 ? 28.022 -0.412 -40.412 1.00 94.81 84 ASP A CA 1
ATOM 694 C C . ASP A 1 84 ? 28.933 -0.022 -39.243 1.00 94.81 84 ASP A C 1
ATOM 696 O O . ASP A 1 84 ? 29.982 -0.637 -39.044 1.00 94.81 84 ASP A O 1
ATOM 700 N N . GLU A 1 85 ? 28.521 0.936 -38.411 1.00 94.88 85 GLU A N 1
ATOM 701 C CA . GLU A 1 85 ? 29.216 1.259 -37.159 1.00 94.88 85 GLU A CA 1
ATOM 702 C C . GLU A 1 85 ? 29.154 0.088 -36.171 1.00 94.88 85 GLU A C 1
ATOM 704 O O . GLU A 1 85 ? 30.165 -0.269 -35.566 1.00 94.88 85 GLU A O 1
ATOM 709 N N . PHE A 1 86 ? 28.000 -0.577 -36.060 1.00 95.75 86 PHE A N 1
ATOM 710 C CA . PHE A 1 86 ? 27.809 -1.714 -35.162 1.00 95.75 86 PHE A CA 1
ATOM 711 C C . PHE A 1 86 ? 28.726 -2.899 -35.500 1.00 95.75 86 PHE A C 1
ATOM 713 O O . PHE A 1 86 ? 29.245 -3.583 -34.608 1.00 95.75 86 PHE A O 1
ATOM 720 N N . LYS A 1 87 ? 28.963 -3.151 -36.795 1.00 94.62 87 LYS A N 1
ATOM 721 C CA . LYS A 1 87 ? 29.892 -4.190 -37.268 1.00 94.62 87 LYS A CA 1
ATOM 722 C C . LYS A 1 87 ? 31.343 -3.887 -36.890 1.00 94.62 87 LYS A C 1
ATOM 724 O O . LYS A 1 87 ? 32.058 -4.814 -36.524 1.00 94.62 87 LYS A O 1
ATOM 729 N N . LYS A 1 88 ? 31.754 -2.612 -36.915 1.00 95.75 88 LYS A N 1
ATOM 730 C CA . LYS A 1 88 ? 33.122 -2.172 -36.572 1.00 95.75 88 LYS A CA 1
ATOM 731 C C . LYS A 1 88 ? 33.460 -2.336 -35.086 1.00 95.75 88 LYS A C 1
ATOM 733 O O . LYS A 1 88 ? 34.634 -2.384 -34.729 1.00 95.75 88 LYS A O 1
ATOM 738 N N . ILE A 1 89 ? 32.457 -2.429 -34.211 1.00 95.75 89 ILE A N 1
ATOM 739 C CA . ILE A 1 89 ? 32.671 -2.612 -32.771 1.00 95.75 89 ILE A CA 1
ATOM 740 C C . ILE A 1 89 ? 33.087 -4.058 -32.488 1.00 95.75 89 ILE A C 1
ATOM 742 O O . ILE A 1 89 ? 32.296 -4.995 -32.642 1.00 95.75 89 ILE A O 1
ATOM 746 N N . GLN A 1 90 ? 34.328 -4.227 -32.037 1.00 93.94 90 GLN A N 1
ATOM 747 C CA . GLN A 1 90 ? 34.893 -5.509 -31.623 1.00 93.94 90 GLN A CA 1
ATOM 748 C C . GLN A 1 90 ? 34.523 -5.796 -30.165 1.00 93.94 90 GLN A C 1
ATOM 750 O O . GLN A 1 90 ? 35.240 -5.425 -29.241 1.00 93.94 90 GLN A O 1
ATOM 755 N N . ALA A 1 91 ? 33.361 -6.409 -29.967 1.00 94.38 91 ALA A N 1
ATOM 756 C CA . ALA A 1 91 ? 32.889 -6.869 -28.668 1.00 94.38 91 ALA A CA 1
ATOM 757 C C . ALA A 1 91 ? 31.924 -8.052 -28.850 1.00 94.38 91 ALA A C 1
ATOM 759 O O . ALA A 1 91 ? 31.306 -8.164 -29.921 1.00 94.38 91 ALA A O 1
ATOM 760 N N . PRO A 1 92 ? 31.770 -8.919 -27.831 1.00 94.50 92 PRO A N 1
ATOM 761 C CA . PRO A 1 92 ? 30.800 -10.005 -27.861 1.00 94.50 92 PRO A CA 1
ATOM 762 C C . PRO A 1 92 ? 29.390 -9.480 -28.125 1.00 94.50 92 PRO A C 1
ATOM 764 O O . PRO A 1 92 ? 28.960 -8.479 -27.548 1.00 94.50 92 PRO A O 1
ATOM 767 N N . ARG A 1 93 ? 28.668 -10.169 -29.010 1.00 93.75 93 ARG A N 1
ATOM 768 C CA . ARG A 1 93 ? 27.258 -9.884 -29.272 1.00 93.75 93 ARG A CA 1
ATOM 769 C C . ARG A 1 93 ? 26.425 -10.393 -28.098 1.00 93.75 93 ARG A C 1
ATOM 771 O O . ARG A 1 93 ? 26.525 -11.562 -27.739 1.00 93.75 93 ARG A O 1
ATOM 778 N N . GLN A 1 94 ? 25.597 -9.522 -27.545 1.00 91.62 94 GLN A N 1
ATOM 779 C CA . GLN A 1 94 ? 24.641 -9.818 -26.484 1.00 91.62 94 GLN A CA 1
ATOM 780 C C . GLN A 1 94 ? 23.234 -9.406 -26.929 1.00 91.62 94 GLN A C 1
ATOM 782 O O . GLN A 1 94 ? 23.077 -8.673 -27.908 1.00 91.62 94 GLN A O 1
ATOM 787 N N . GLU A 1 95 ? 22.213 -9.856 -26.206 1.00 90.88 95 GLU A N 1
ATOM 788 C CA . GLU A 1 95 ? 20.826 -9.452 -26.440 1.00 90.88 95 GLU A CA 1
ATOM 789 C C . GLU A 1 95 ? 20.186 -8.940 -25.151 1.00 90.88 95 GLU A C 1
ATOM 791 O O . GLU A 1 95 ? 20.227 -9.595 -24.110 1.00 90.88 95 GLU A O 1
ATOM 796 N N . LEU A 1 96 ? 19.567 -7.767 -25.244 1.00 90.50 96 LEU A N 1
ATOM 797 C CA . LEU A 1 96 ? 18.647 -7.241 -24.253 1.00 90.50 96 LEU A CA 1
ATOM 798 C C . LEU A 1 96 ? 17.263 -7.834 -24.518 1.00 90.50 96 LEU A C 1
ATOM 800 O O . LEU A 1 96 ? 16.630 -7.501 -25.521 1.00 90.50 96 LEU A O 1
ATOM 804 N N . TYR A 1 97 ? 16.776 -8.671 -23.605 1.00 89.88 97 TYR A N 1
ATOM 805 C CA . TYR A 1 97 ? 15.421 -9.216 -23.645 1.00 89.88 97 TYR A CA 1
ATOM 806 C C . TYR A 1 97 ? 14.484 -8.387 -22.776 1.00 89.88 97 TYR A C 1
ATOM 808 O O . TYR A 1 97 ? 14.672 -8.287 -21.567 1.00 89.88 97 TYR A O 1
ATOM 816 N N . LEU A 1 98 ? 13.434 -7.838 -23.385 1.00 90.44 98 LEU A N 1
ATOM 817 C CA . LEU A 1 98 ? 12.391 -7.102 -22.682 1.00 90.44 98 LEU A CA 1
ATOM 818 C C . LEU A 1 98 ? 11.050 -7.793 -22.863 1.00 90.44 98 LEU A C 1
ATOM 820 O O . LEU A 1 98 ? 10.641 -8.146 -23.974 1.00 90.44 98 LEU A O 1
ATOM 824 N N . PHE A 1 99 ? 10.320 -7.918 -21.767 1.00 90.19 99 PHE A N 1
ATOM 825 C CA . PHE A 1 99 ? 8.964 -8.428 -21.780 1.00 90.19 99 PHE A CA 1
ATOM 826 C C . PHE A 1 99 ? 8.072 -7.597 -20.866 1.00 90.19 99 PHE A C 1
ATOM 828 O O . PHE A 1 99 ? 8.516 -7.020 -19.876 1.00 90.19 99 PHE A O 1
ATOM 835 N N . ARG A 1 100 ? 6.796 -7.524 -21.231 1.00 90.31 100 ARG A N 1
ATOM 836 C CA . ARG A 1 100 ? 5.748 -6.873 -20.452 1.00 90.31 100 ARG A CA 1
ATOM 837 C C . ARG A 1 100 ? 4.753 -7.921 -19.998 1.00 90.31 100 ARG A C 1
ATOM 839 O O . ARG A 1 100 ? 4.321 -8.741 -20.807 1.00 90.31 100 ARG A O 1
ATOM 846 N N . ILE A 1 101 ? 4.370 -7.848 -18.734 1.00 88.88 101 ILE A N 1
ATOM 847 C CA . ILE A 1 101 ? 3.354 -8.697 -18.116 1.00 88.88 101 ILE A CA 1
ATOM 848 C C . ILE A 1 101 ? 2.219 -7.837 -17.574 1.00 88.88 101 ILE A C 1
ATOM 850 O O . ILE A 1 101 ? 2.422 -6.662 -17.266 1.00 88.88 101 ILE A O 1
ATOM 854 N N . LYS A 1 102 ? 1.030 -8.433 -17.466 1.00 83.50 102 LYS A N 1
ATOM 855 C CA . LYS A 1 102 ? -0.171 -7.749 -16.968 1.00 83.50 102 LYS A CA 1
ATOM 856 C C . LYS A 1 102 ? -0.139 -7.516 -15.463 1.00 83.50 102 LYS A C 1
ATOM 858 O O . LYS A 1 102 ? -0.634 -6.496 -14.998 1.00 83.50 102 LYS A O 1
ATOM 863 N N . ASP A 1 103 ? 0.408 -8.476 -14.721 1.00 85.38 103 ASP A N 1
ATOM 864 C CA . ASP A 1 103 ? 0.323 -8.510 -13.266 1.00 85.38 103 ASP A CA 1
ATOM 865 C C . ASP A 1 103 ? 1.626 -9.048 -12.657 1.00 85.38 103 ASP A C 1
ATOM 867 O O . ASP A 1 103 ? 1.888 -10.251 -12.625 1.00 85.38 103 ASP A O 1
ATOM 871 N N . ILE A 1 104 ? 2.453 -8.127 -12.156 1.00 88.62 104 ILE A N 1
ATOM 872 C CA . ILE A 1 104 ? 3.721 -8.456 -11.490 1.00 88.62 104 ILE A CA 1
ATOM 873 C C . ILE A 1 104 ? 3.474 -9.255 -10.204 1.00 88.62 104 ILE A C 1
ATOM 875 O O . ILE A 1 104 ? 4.250 -10.155 -9.884 1.00 88.62 104 ILE A O 1
ATOM 879 N N . LYS A 1 105 ? 2.385 -8.970 -9.476 1.00 88.75 105 LYS A N 1
ATOM 880 C CA . LYS A 1 105 ? 2.065 -9.643 -8.213 1.00 88.75 105 LYS A CA 1
ATOM 881 C C . LYS A 1 105 ? 1.713 -11.105 -8.463 1.00 88.75 105 LYS A C 1
ATOM 883 O O . LYS A 1 105 ? 2.237 -11.977 -7.773 1.00 88.75 105 LYS A O 1
ATOM 888 N N . HIS A 1 106 ? 0.868 -11.375 -9.455 1.00 89.88 106 HIS A N 1
ATOM 889 C CA . HIS A 1 106 ? 0.496 -12.739 -9.824 1.00 89.88 106 HIS A CA 1
ATOM 890 C C . HIS A 1 106 ? 1.700 -13.543 -10.336 1.00 89.88 106 HIS A C 1
ATOM 892 O O . HIS A 1 106 ? 1.890 -14.687 -9.933 1.00 89.88 106 HIS A O 1
ATOM 898 N N . ASN A 1 107 ? 2.557 -12.935 -11.164 1.00 91.69 107 ASN A N 1
ATOM 899 C CA . ASN A 1 107 ? 3.720 -13.610 -11.747 1.00 91.69 107 ASN A CA 1
ATOM 900 C C . ASN A 1 107 ? 5.002 -13.517 -10.901 1.00 91.69 107 ASN A C 1
ATOM 902 O O . ASN A 1 107 ? 6.065 -13.915 -11.375 1.00 91.69 107 ASN A O 1
ATOM 906 N N . LYS A 1 108 ? 4.933 -13.046 -9.648 1.00 92.12 108 LYS A N 1
ATOM 907 C CA . LYS A 1 108 ? 6.109 -12.861 -8.780 1.00 92.12 108 LYS A CA 1
ATOM 908 C C . LYS A 1 108 ? 6.984 -14.116 -8.701 1.00 92.12 108 LYS A C 1
ATOM 910 O O . LYS A 1 108 ? 8.198 -14.002 -8.802 1.00 92.12 108 LYS A O 1
ATOM 915 N N . SER A 1 109 ? 6.383 -15.297 -8.529 1.00 92.44 109 SER A N 1
ATOM 916 C CA . SER A 1 109 ? 7.130 -16.562 -8.425 1.00 92.44 109 SER A CA 1
ATOM 917 C C . SER A 1 109 ? 7.883 -16.904 -9.714 1.00 92.44 109 SER A C 1
ATOM 919 O O . SER A 1 109 ? 9.049 -17.286 -9.662 1.00 92.44 109 SER A O 1
ATOM 921 N N . ASP A 1 110 ? 7.237 -16.730 -10.869 1.00 92.25 110 ASP A N 1
ATOM 922 C CA . ASP A 1 110 ? 7.860 -16.980 -12.172 1.00 92.25 110 ASP A CA 1
ATOM 923 C C . ASP A 1 110 ? 9.029 -16.010 -12.414 1.00 92.25 110 ASP A C 1
ATOM 925 O O . ASP A 1 110 ? 10.093 -16.414 -12.878 1.00 92.25 110 ASP A O 1
ATOM 929 N N . LEU A 1 111 ? 8.857 -14.728 -12.067 1.00 92.06 111 LEU A N 1
ATOM 930 C CA . LEU A 1 111 ? 9.901 -13.704 -12.190 1.00 92.06 111 LEU A CA 1
ATOM 931 C C . LEU A 1 111 ? 11.105 -14.007 -11.297 1.00 92.06 111 LEU A C 1
ATOM 933 O O . LEU A 1 111 ? 12.246 -13.915 -11.744 1.00 92.06 111 LEU A O 1
ATOM 937 N N . ASP A 1 112 ? 10.853 -14.414 -10.055 1.00 92.69 112 ASP A N 1
ATOM 938 C CA . ASP A 1 112 ? 11.883 -14.833 -9.105 1.00 92.69 112 ASP A CA 1
ATOM 939 C C . ASP A 1 112 ? 12.703 -16.009 -9.659 1.00 92.69 112 ASP A C 1
ATOM 941 O O . ASP A 1 112 ? 13.936 -15.984 -9.644 1.00 92.69 112 ASP A O 1
ATOM 945 N N . GLN A 1 113 ? 12.022 -16.998 -10.250 1.00 92.56 113 GLN A N 1
ATOM 946 C CA . GLN A 1 113 ? 12.663 -18.141 -10.893 1.00 92.56 113 GLN A CA 1
ATOM 947 C C . GLN A 1 113 ? 13.500 -17.727 -12.108 1.00 92.56 113 GLN A C 1
ATOM 949 O O . GLN A 1 113 ? 14.615 -18.222 -12.260 1.00 92.56 113 GLN A O 1
ATOM 954 N N . ILE A 1 114 ? 13.024 -16.794 -12.939 1.00 90.88 114 ILE A N 1
ATOM 955 C CA . ILE A 1 114 ? 13.788 -16.273 -14.084 1.00 90.88 114 ILE A CA 1
ATOM 956 C C . ILE A 1 114 ? 15.090 -15.629 -13.616 1.00 90.88 114 ILE A C 1
ATOM 958 O O . ILE A 1 114 ? 16.149 -15.950 -14.155 1.00 90.88 114 ILE A O 1
ATOM 962 N N . VAL A 1 115 ? 15.039 -14.769 -12.594 1.00 91.44 115 VAL A N 1
ATOM 963 C CA . VAL A 1 115 ? 16.249 -14.130 -12.053 1.00 91.44 115 VAL A CA 1
ATOM 964 C C . VAL A 1 115 ? 17.198 -15.180 -11.476 1.00 91.44 115 VAL A C 1
ATOM 966 O O . VAL A 1 115 ? 18.403 -15.127 -11.723 1.00 91.44 115 VAL A O 1
ATOM 969 N N . LYS A 1 116 ? 16.668 -16.176 -10.759 1.00 93.25 116 LYS A N 1
ATOM 970 C CA . LYS A 1 116 ? 17.456 -17.270 -10.179 1.00 93.25 116 LYS A CA 1
ATOM 971 C C . LYS A 1 116 ? 18.140 -18.132 -11.239 1.00 93.25 116 LYS A C 1
ATOM 973 O O . LYS A 1 116 ? 19.300 -18.492 -11.065 1.00 93.25 116 LYS A O 1
ATOM 978 N N . THR A 1 117 ? 17.450 -18.448 -12.332 1.00 92.56 117 THR A N 1
ATOM 979 C CA . THR A 1 117 ? 18.005 -19.229 -13.444 1.00 92.56 117 THR A CA 1
ATOM 980 C C . THR A 1 117 ? 19.005 -18.418 -14.266 1.00 92.56 117 THR A C 1
ATOM 982 O O . THR A 1 117 ? 20.025 -18.966 -14.677 1.00 92.56 117 THR A O 1
ATOM 985 N N . ALA A 1 118 ? 18.757 -17.123 -14.480 1.00 88.25 118 ALA A N 1
ATOM 986 C CA . ALA A 1 118 ? 19.663 -16.247 -15.220 1.00 88.25 118 ALA A CA 1
ATOM 987 C C . ALA A 1 118 ? 20.946 -15.920 -14.434 1.00 88.25 118 ALA A C 1
ATOM 989 O O . ALA A 1 118 ? 22.020 -15.812 -15.021 1.00 88.25 118 ALA A O 1
ATOM 990 N N . TYR A 1 119 ? 20.852 -15.804 -13.104 1.00 89.81 119 TYR A N 1
ATOM 991 C CA . TYR A 1 119 ? 21.957 -15.385 -12.239 1.00 89.81 119 TYR A CA 1
ATOM 992 C C . TYR A 1 119 ? 22.131 -16.301 -11.015 1.00 89.81 119 TYR A C 1
ATOM 994 O O . TYR A 1 119 ? 22.088 -15.823 -9.882 1.00 89.81 119 TYR A O 1
ATOM 1002 N N . PRO A 1 120 ? 22.395 -17.609 -11.186 1.00 91.38 120 PRO A N 1
ATOM 1003 C CA . PRO A 1 120 ? 22.384 -18.568 -10.077 1.00 91.38 120 PRO A CA 1
ATOM 1004 C C . PRO A 1 120 ? 23.433 -18.269 -8.997 1.00 91.38 120 PRO A C 1
ATOM 1006 O O . PRO A 1 120 ? 23.171 -18.470 -7.815 1.00 91.38 120 PRO A O 1
ATOM 1009 N N . LYS A 1 121 ? 24.607 -17.748 -9.385 1.00 92.38 121 LYS A N 1
ATOM 1010 C CA . LYS A 1 121 ? 25.696 -17.402 -8.451 1.00 92.38 121 LYS A CA 1
ATOM 1011 C C . LYS A 1 121 ? 25.487 -16.064 -7.730 1.00 92.38 121 LYS A C 1
ATOM 1013 O O . LYS A 1 121 ? 25.951 -15.913 -6.609 1.00 92.38 121 LYS A O 1
ATOM 1018 N N . ASN A 1 122 ? 24.766 -15.124 -8.349 1.00 90.50 122 ASN A N 1
ATOM 1019 C CA . ASN A 1 122 ? 24.571 -13.751 -7.856 1.00 90.50 122 ASN A CA 1
ATOM 1020 C C . ASN A 1 122 ? 23.092 -13.430 -7.605 1.00 90.50 122 ASN A C 1
ATOM 1022 O O . ASN A 1 122 ? 22.692 -12.268 -7.640 1.00 90.50 122 ASN A O 1
ATOM 1026 N N . TYR A 1 123 ? 22.273 -14.456 -7.371 1.00 88.06 123 TYR A N 1
ATOM 1027 C CA . TYR A 1 123 ? 20.820 -14.338 -7.317 1.00 88.06 123 TYR A CA 1
ATOM 1028 C C . TYR A 1 123 ? 20.355 -13.291 -6.302 1.00 88.06 123 TYR A C 1
ATOM 1030 O O . TYR A 1 123 ? 19.536 -12.448 -6.645 1.00 88.06 123 TYR A O 1
ATOM 1038 N N . GLN A 1 124 ? 20.918 -13.300 -5.089 1.00 88.00 124 GLN A N 1
ATOM 1039 C CA . GLN A 1 124 ? 20.518 -12.365 -4.030 1.00 88.00 124 GLN A CA 1
ATOM 1040 C C . GLN A 1 124 ? 20.713 -10.905 -4.444 1.00 88.00 124 GLN A C 1
ATOM 1042 O O . GLN A 1 124 ? 19.818 -10.092 -4.254 1.00 88.00 124 GLN A O 1
ATOM 1047 N N . LYS A 1 125 ? 21.850 -10.604 -5.081 1.00 88.50 125 LYS A N 1
ATOM 1048 C CA . LYS A 1 125 ? 22.163 -9.271 -5.599 1.00 88.50 125 LYS A CA 1
ATOM 1049 C C . LYS A 1 125 ? 21.270 -8.914 -6.792 1.00 88.50 125 LYS A C 1
ATOM 1051 O O . LYS A 1 125 ? 20.614 -7.880 -6.813 1.00 88.50 125 LYS A O 1
ATOM 1056 N N . MET A 1 126 ? 21.184 -9.807 -7.778 1.00 87.31 126 MET A N 1
ATOM 1057 C CA . MET A 1 126 ? 20.435 -9.547 -9.011 1.00 87.31 126 MET A CA 1
ATOM 1058 C C . MET A 1 126 ? 18.924 -9.484 -8.795 1.00 87.31 126 MET A C 1
ATOM 1060 O O . MET A 1 126 ? 18.235 -8.809 -9.550 1.00 87.31 126 MET A O 1
ATOM 1064 N N . ARG A 1 127 ? 18.389 -10.128 -7.758 1.00 83.94 127 ARG A N 1
ATOM 1065 C CA . ARG A 1 127 ? 16.971 -10.031 -7.395 1.00 83.94 127 ARG A CA 1
ATOM 1066 C C . ARG A 1 127 ? 16.545 -8.591 -7.112 1.00 83.94 127 ARG A C 1
ATOM 1068 O O . ARG A 1 127 ? 15.433 -8.225 -7.475 1.00 83.94 127 ARG A O 1
ATOM 1075 N N . THR A 1 128 ? 17.416 -7.784 -6.516 1.00 84.12 128 THR A N 1
ATOM 1076 C CA . THR A 1 128 ? 17.132 -6.385 -6.163 1.00 84.12 128 THR A CA 1
ATOM 1077 C C . THR A 1 128 ? 17.734 -5.377 -7.138 1.00 84.12 128 THR A C 1
ATOM 1079 O O . THR A 1 128 ? 17.324 -4.224 -7.132 1.00 84.12 128 THR A O 1
ATOM 1082 N N . GLU A 1 129 ? 18.670 -5.796 -7.990 1.00 86.06 129 GLU A N 1
ATOM 1083 C CA . GLU A 1 129 ? 19.376 -4.906 -8.923 1.00 86.06 129 GLU A CA 1
ATOM 1084 C C . GLU A 1 129 ? 19.031 -5.145 -10.398 1.00 86.06 129 GLU A C 1
ATOM 1086 O O . GLU A 1 129 ? 19.490 -4.400 -11.260 1.00 86.06 129 GLU A O 1
ATOM 1091 N N . ILE A 1 130 ? 18.229 -6.167 -10.728 1.00 87.31 130 ILE A N 1
ATOM 1092 C CA . ILE A 1 130 ? 17.854 -6.404 -12.124 1.00 87.31 130 ILE A CA 1
ATOM 1093 C C . ILE A 1 130 ? 17.117 -5.176 -12.689 1.00 87.31 130 ILE A C 1
ATOM 1095 O O . ILE A 1 130 ? 16.161 -4.698 -12.067 1.00 87.31 130 ILE A O 1
ATOM 1099 N N . PRO A 1 131 ? 17.522 -4.664 -13.864 1.00 84.19 131 PRO A N 1
ATOM 1100 C CA . PRO A 1 131 ? 16.852 -3.521 -14.464 1.00 84.19 131 PRO A CA 1
ATOM 1101 C C . PRO A 1 131 ? 15.381 -3.816 -14.776 1.00 84.19 131 PRO A C 1
ATOM 1103 O O . PRO A 1 131 ? 15.036 -4.885 -15.288 1.00 84.19 131 PRO A O 1
ATOM 1106 N N . GLY A 1 132 ? 14.515 -2.840 -14.507 1.00 84.38 132 GLY A N 1
ATOM 1107 C CA . GLY A 1 132 ? 13.082 -2.902 -14.790 1.00 84.38 132 GLY A CA 1
ATOM 1108 C C . GLY A 1 132 ? 12.190 -2.991 -13.550 1.00 84.38 132 GLY A C 1
ATOM 1109 O O . GLY A 1 132 ? 12.636 -2.931 -12.412 1.00 84.38 132 GLY A O 1
ATOM 1110 N N . GLU A 1 133 ? 10.887 -3.136 -13.788 1.00 85.50 133 GLU A N 1
ATOM 1111 C CA . GLU A 1 133 ? 9.851 -2.948 -12.759 1.00 85.50 133 GLU A CA 1
ATOM 1112 C C . GLU A 1 133 ? 9.829 -4.030 -11.665 1.00 85.50 133 GLU A C 1
ATOM 1114 O O . GLU A 1 133 ? 9.253 -3.816 -10.601 1.00 85.50 133 GLU A O 1
ATOM 1119 N N . TYR A 1 134 ? 10.429 -5.206 -11.893 1.00 89.00 134 TYR A N 1
ATOM 1120 C CA . TYR A 1 134 ? 10.395 -6.290 -10.903 1.00 89.00 134 TYR A CA 1
ATOM 1121 C C . TYR A 1 134 ? 11.220 -5.963 -9.652 1.00 89.00 134 TYR A C 1
ATOM 1123 O O . TYR A 1 134 ? 10.735 -6.163 -8.539 1.00 89.00 134 TYR A O 1
ATOM 1131 N N . SER A 1 135 ? 12.428 -5.415 -9.812 1.00 89.00 135 SER A N 1
ATOM 1132 C CA . SER A 1 135 ? 13.257 -4.985 -8.679 1.00 89.00 135 SER A CA 1
ATOM 1133 C C . SER A 1 135 ? 12.601 -3.831 -7.918 1.00 89.00 135 SER A C 1
ATOM 1135 O O . SER A 1 135 ? 12.522 -3.875 -6.692 1.00 89.00 135 SER A O 1
ATOM 1137 N N . SER A 1 136 ? 12.025 -2.855 -8.632 1.00 87.62 136 SER A N 1
ATOM 1138 C CA . SER A 1 136 ? 11.250 -1.761 -8.030 1.00 87.62 136 SER A CA 1
ATOM 1139 C C . SER A 1 136 ? 10.034 -2.268 -7.252 1.00 87.62 136 SER A C 1
ATOM 1141 O O . SER A 1 136 ? 9.756 -1.788 -6.155 1.00 87.62 136 SER A O 1
ATOM 1143 N N . TYR A 1 137 ? 9.333 -3.275 -7.776 1.00 89.81 137 TYR A N 1
ATOM 1144 C CA . TYR A 1 137 ? 8.228 -3.927 -7.079 1.00 89.81 137 TYR A CA 1
ATOM 1145 C C . TYR A 1 137 ? 8.681 -4.619 -5.786 1.00 89.81 137 TYR A C 1
ATOM 1147 O O . TYR A 1 137 ? 8.012 -4.490 -4.762 1.00 89.81 137 TYR A O 1
ATOM 1155 N N . LEU A 1 138 ? 9.816 -5.325 -5.798 1.00 91.38 138 LEU A N 1
ATOM 1156 C CA . LEU A 1 138 ? 10.361 -5.950 -4.590 1.00 91.38 138 LEU A CA 1
ATOM 1157 C C . LEU A 1 138 ? 10.782 -4.910 -3.545 1.00 91.38 138 LEU A C 1
ATOM 1159 O O . LEU A 1 138 ? 10.411 -5.052 -2.383 1.00 91.38 138 LEU A O 1
ATOM 1163 N N . ALA A 1 139 ? 11.466 -3.843 -3.961 1.00 89.62 139 ALA A N 1
ATOM 1164 C CA . ALA A 1 139 ? 11.831 -2.741 -3.073 1.00 89.62 139 ALA A CA 1
ATOM 1165 C C . ALA A 1 139 ? 10.589 -2.076 -2.451 1.00 89.62 139 ALA A C 1
ATOM 1167 O O . ALA A 1 139 ? 10.558 -1.790 -1.255 1.00 89.62 139 ALA A O 1
ATOM 1168 N N . ALA A 1 140 ? 9.526 -1.890 -3.241 1.00 89.25 140 ALA A N 1
ATOM 1169 C CA . ALA A 1 140 ? 8.253 -1.384 -2.744 1.00 89.25 140 ALA A CA 1
ATOM 1170 C C . ALA A 1 140 ? 7.626 -2.330 -1.706 1.00 89.25 140 ALA A C 1
ATOM 1172 O O . ALA A 1 140 ? 7.175 -1.862 -0.664 1.00 89.25 140 ALA A O 1
ATOM 1173 N N . LEU A 1 141 ? 7.622 -3.648 -1.944 1.00 91.06 141 LEU A N 1
ATOM 1174 C CA . LEU A 1 141 ? 7.126 -4.623 -0.964 1.00 91.06 141 LEU A CA 1
ATOM 1175 C C . LEU A 1 141 ? 7.891 -4.557 0.363 1.00 91.06 141 LEU A C 1
ATOM 1177 O O . LEU A 1 141 ? 7.271 -4.659 1.417 1.00 91.06 141 LEU A O 1
ATOM 1181 N N . GLU A 1 142 ? 9.211 -4.385 0.321 1.00 90.19 142 GLU A N 1
ATOM 1182 C CA . GLU A 1 142 ? 10.042 -4.295 1.525 1.00 90.19 142 GLU A CA 1
ATOM 1183 C C . GLU A 1 142 ? 9.747 -3.018 2.319 1.00 90.19 142 GLU A C 1
ATOM 1185 O O . GLU A 1 142 ? 9.465 -3.082 3.517 1.00 90.19 142 GLU A O 1
ATOM 1190 N N . ILE A 1 143 ? 9.729 -1.863 1.648 1.00 91.38 143 ILE A N 1
ATOM 1191 C CA . ILE A 1 143 ? 9.465 -0.568 2.287 1.00 91.38 143 ILE A CA 1
ATOM 1192 C C . ILE A 1 143 ? 8.034 -0.510 2.834 1.00 91.38 143 ILE A C 1
ATOM 1194 O O . ILE A 1 143 ? 7.826 -0.190 4.006 1.00 91.38 143 ILE A O 1
ATOM 1198 N N . PHE A 1 144 ? 7.033 -0.833 2.009 1.00 90.06 144 PHE A N 1
ATOM 1199 C CA . PHE A 1 144 ? 5.632 -0.767 2.427 1.00 90.06 144 PHE A CA 1
ATOM 1200 C C . PHE A 1 144 ? 5.279 -1.852 3.443 1.00 90.06 144 PHE A C 1
ATOM 1202 O O . PHE A 1 144 ? 4.521 -1.566 4.365 1.00 90.06 144 PHE A O 1
ATOM 1209 N N . GLY A 1 145 ? 5.870 -3.047 3.346 1.00 93.06 145 GLY A N 1
ATOM 1210 C CA . GLY A 1 145 ? 5.724 -4.086 4.367 1.00 93.06 145 GLY A CA 1
ATOM 1211 C C . GLY A 1 145 ? 6.288 -3.650 5.723 1.00 93.06 145 GLY A C 1
ATOM 1212 O O . GLY A 1 145 ? 5.664 -3.882 6.758 1.00 93.06 145 GLY A O 1
ATOM 1213 N N . GLY A 1 146 ? 7.424 -2.944 5.732 1.00 94.81 146 GLY A N 1
ATOM 1214 C CA . GLY A 1 146 ? 7.978 -2.337 6.944 1.00 94.81 146 GLY A CA 1
ATOM 1215 C C . GLY A 1 146 ? 7.059 -1.270 7.552 1.00 94.81 146 GLY A C 1
ATOM 1216 O O . GLY A 1 146 ? 6.810 -1.282 8.760 1.00 94.81 146 GLY A O 1
ATOM 1217 N N . PHE A 1 147 ? 6.504 -0.379 6.723 1.00 92.50 147 PHE A N 1
ATOM 1218 C CA . PHE A 1 147 ? 5.532 0.621 7.176 1.00 92.50 147 PHE A CA 1
ATOM 1219 C C . PHE A 1 147 ? 4.238 -0.004 7.702 1.00 92.50 147 PHE A C 1
ATOM 1221 O O . PHE A 1 147 ? 3.706 0.466 8.706 1.00 92.50 147 PHE A O 1
ATOM 1228 N N . GLU A 1 148 ? 3.745 -1.063 7.063 1.00 91.44 148 GLU A N 1
ATOM 1229 C CA . GLU A 1 148 ? 2.566 -1.805 7.507 1.00 91.44 148 GLU A CA 1
ATOM 1230 C C . GLU A 1 148 ? 2.798 -2.424 8.892 1.00 91.44 148 GLU A C 1
ATOM 1232 O O . GLU A 1 148 ? 1.995 -2.212 9.802 1.00 91.44 148 GLU A O 1
ATOM 1237 N N . PHE A 1 149 ? 3.933 -3.102 9.093 1.00 94.56 149 PHE A N 1
ATOM 1238 C CA . PHE A 1 149 ? 4.312 -3.656 10.395 1.00 94.56 149 PHE A CA 1
ATOM 1239 C C . PHE A 1 149 ? 4.394 -2.575 11.482 1.00 94.56 149 PHE A C 1
ATOM 1241 O O . PHE A 1 149 ? 3.799 -2.721 12.553 1.00 94.56 149 PHE A O 1
ATOM 1248 N N . MET A 1 150 ? 5.088 -1.468 11.197 1.00 95.31 150 MET A N 1
ATOM 1249 C CA . MET A 1 150 ? 5.196 -0.342 12.126 1.00 95.31 150 MET A CA 1
ATOM 1250 C C . MET A 1 150 ? 3.817 0.241 12.450 1.00 95.31 150 MET A C 1
ATOM 1252 O O . MET A 1 150 ? 3.517 0.477 13.619 1.00 95.31 150 MET A O 1
ATOM 1256 N N . GLY A 1 151 ? 2.967 0.428 11.438 1.00 92.50 151 GLY A N 1
ATOM 1257 C CA . GLY A 1 151 ? 1.611 0.948 11.586 1.00 92.50 151 GLY A CA 1
ATOM 1258 C C . GLY A 1 151 ? 0.731 0.065 12.469 1.00 92.50 151 GLY A C 1
ATOM 1259 O O . GLY A 1 151 ? 0.064 0.582 13.365 1.00 92.50 151 GLY A O 1
ATOM 1260 N N . PHE A 1 152 ? 0.766 -1.258 12.287 1.00 91.62 152 PHE A N 1
ATOM 1261 C CA . PHE A 1 152 ? 0.033 -2.190 13.149 1.00 91.62 152 PHE A CA 1
ATOM 1262 C C . PHE A 1 152 ? 0.547 -2.178 14.586 1.00 91.62 152 PHE A C 1
ATOM 1264 O O . PHE A 1 152 ? -0.252 -2.111 15.521 1.00 91.62 152 PHE A O 1
ATOM 1271 N N . PHE A 1 153 ? 1.867 -2.212 14.772 1.00 94.88 153 PHE A N 1
ATOM 1272 C CA . PHE A 1 153 ? 2.467 -2.222 16.102 1.00 94.88 153 PHE A CA 1
ATOM 1273 C C . PHE A 1 153 ? 2.139 -0.942 16.885 1.00 94.88 153 PHE A C 1
ATOM 1275 O O . PHE A 1 153 ? 1.625 -1.014 18.004 1.00 94.88 153 PHE A O 1
ATOM 1282 N N . LEU A 1 154 ? 2.349 0.232 16.275 1.00 95.00 154 LEU A N 1
ATOM 1283 C CA . LEU A 1 154 ? 1.976 1.516 16.875 1.00 95.00 154 LEU A CA 1
ATOM 1284 C C . LEU A 1 154 ? 0.464 1.616 17.088 1.00 95.00 154 LEU A C 1
ATOM 1286 O O . LEU A 1 154 ? 0.030 2.102 18.128 1.00 95.00 154 LEU A O 1
ATOM 1290 N N . GLY A 1 155 ? -0.338 1.131 16.138 1.00 92.06 155 GLY A N 1
ATOM 1291 C CA . GLY A 1 155 ? -1.794 1.123 16.238 1.00 92.06 155 GLY A CA 1
ATOM 1292 C C . GLY A 1 155 ? -2.288 0.365 17.469 1.00 92.06 155 GLY A C 1
ATOM 1293 O O . GLY A 1 155 ? -3.067 0.907 18.250 1.00 92.06 155 GLY A O 1
ATOM 1294 N N . ILE A 1 156 ? -1.793 -0.854 17.699 1.00 91.44 156 ILE A N 1
ATOM 1295 C CA . ILE A 1 156 ? -2.152 -1.659 18.878 1.00 91.44 156 ILE A CA 1
ATOM 1296 C C . ILE A 1 156 ? -1.677 -0.979 20.169 1.00 91.44 156 ILE A C 1
ATOM 1298 O O . ILE A 1 156 ? -2.441 -0.904 21.133 1.00 91.44 156 ILE A O 1
ATOM 1302 N N . ALA A 1 157 ? -0.453 -0.444 20.188 1.00 95.19 157 ALA A N 1
ATOM 1303 C CA . ALA A 1 157 ? 0.083 0.258 21.353 1.00 95.19 157 ALA A CA 1
ATOM 1304 C C . ALA A 1 157 ? -0.759 1.494 21.720 1.00 95.19 157 ALA A C 1
ATOM 1306 O O . ALA A 1 157 ? -1.124 1.676 22.883 1.00 95.19 157 ALA A O 1
ATOM 1307 N N . PHE A 1 158 ? -1.138 2.308 20.731 1.00 91.06 158 PHE A N 1
ATOM 1308 C CA . PHE A 1 158 ? -2.004 3.466 20.948 1.00 91.06 158 PHE A CA 1
ATOM 1309 C C . PHE A 1 158 ? -3.419 3.070 21.362 1.00 91.06 158 PHE A C 1
ATOM 1311 O O . PHE A 1 158 ? -3.983 3.715 22.245 1.00 91.06 158 PHE A O 1
ATOM 1318 N N . LEU A 1 159 ? -3.989 2.002 20.793 1.00 89.12 159 LEU A N 1
ATOM 1319 C CA . LEU A 1 159 ? -5.287 1.480 21.229 1.00 89.12 159 LEU A CA 1
ATOM 1320 C C . LEU A 1 159 ? -5.250 1.055 22.700 1.00 89.12 159 LEU A C 1
ATOM 1322 O O . LEU A 1 159 ? -6.141 1.433 23.460 1.00 89.12 159 LEU A O 1
ATOM 1326 N N . ALA A 1 160 ? -4.210 0.333 23.124 1.00 90.81 160 ALA A N 1
ATOM 1327 C CA . ALA A 1 160 ? -4.034 -0.065 24.518 1.00 90.81 160 ALA A CA 1
ATOM 1328 C C . ALA A 1 160 ? -3.870 1.150 25.448 1.00 90.81 160 ALA A C 1
ATOM 1330 O O . ALA A 1 160 ? -4.501 1.212 26.504 1.00 90.81 160 ALA A O 1
ATOM 1331 N N . MET A 1 161 ? -3.078 2.147 25.040 1.00 93.88 161 MET A N 1
ATOM 1332 C CA . MET A 1 161 ? -2.891 3.393 25.788 1.00 93.88 161 MET A CA 1
ATOM 1333 C C . MET A 1 161 ? -4.205 4.174 25.941 1.00 93.88 161 MET A C 1
ATOM 1335 O O . MET A 1 161 ? -4.548 4.586 27.049 1.00 93.88 161 MET A O 1
ATOM 1339 N N . LEU A 1 162 ? -4.960 4.361 24.854 1.00 89.00 162 LEU A N 1
ATOM 1340 C CA . LEU A 1 162 ? -6.240 5.076 24.873 1.00 89.00 162 LEU A CA 1
ATOM 1341 C C . LEU A 1 162 ? -7.295 4.327 25.690 1.00 89.00 162 LEU A C 1
ATOM 1343 O O . LEU A 1 162 ? -8.011 4.956 26.468 1.00 89.00 162 LEU A O 1
ATOM 1347 N N . ALA A 1 163 ? -7.355 2.998 25.569 1.00 88.00 163 ALA A N 1
ATOM 1348 C CA . ALA A 1 163 ? -8.220 2.165 26.397 1.00 88.00 163 ALA A CA 1
ATOM 1349 C C . ALA A 1 163 ? -7.864 2.307 27.886 1.00 88.00 163 ALA A C 1
ATOM 1351 O O . ALA A 1 163 ? -8.739 2.530 28.717 1.00 88.00 163 ALA A O 1
ATOM 1352 N N . SER A 1 164 ? -6.578 2.258 28.238 1.00 91.38 164 SER A N 1
ATOM 1353 C CA . SER A 1 164 ? -6.130 2.450 29.622 1.00 91.38 164 SER A CA 1
ATOM 1354 C C . SER A 1 164 ? -6.509 3.833 30.163 1.00 91.38 164 SER A C 1
ATOM 1356 O O . SER A 1 164 ? -7.107 3.939 31.233 1.00 91.38 164 SER A O 1
ATOM 1358 N N . CYS A 1 165 ? -6.252 4.895 29.393 1.00 89.75 165 CYS A N 1
ATOM 1359 C CA . CYS A 1 165 ? -6.584 6.268 29.773 1.00 89.75 165 CYS A CA 1
ATOM 1360 C C . CYS A 1 165 ? -8.094 6.457 29.999 1.00 89.75 165 CYS A C 1
ATOM 1362 O O . CYS A 1 165 ? -8.515 7.006 31.020 1.00 89.75 165 CYS A O 1
ATOM 1364 N N . LEU A 1 166 ? -8.923 5.953 29.081 1.00 86.88 166 LEU A N 1
ATOM 1365 C CA . LEU A 1 166 ? -10.375 6.068 29.181 1.00 86.88 166 LEU A CA 1
ATOM 1366 C C . LEU A 1 166 ? -10.927 5.252 30.355 1.00 86.88 166 LEU A C 1
ATOM 1368 O O . LEU A 1 166 ? -11.752 5.746 31.122 1.00 86.88 166 LEU A O 1
ATOM 1372 N N . MET A 1 167 ? -10.424 4.032 30.542 1.00 86.75 167 MET A N 1
ATOM 1373 C CA . MET A 1 167 ? -10.788 3.180 31.670 1.00 86.75 167 MET A CA 1
ATOM 1374 C C . MET A 1 167 ? -10.400 3.816 33.009 1.00 86.75 167 MET A C 1
ATOM 1376 O O . MET A 1 167 ? -11.211 3.838 33.934 1.00 86.75 167 MET A O 1
ATOM 1380 N N . PHE A 1 168 ? -9.199 4.390 33.106 1.00 88.44 168 PHE A N 1
ATOM 1381 C CA . PHE A 1 168 ? -8.757 5.135 34.282 1.00 88.44 168 PHE A CA 1
ATOM 1382 C C . PHE A 1 168 ? -9.682 6.320 34.565 1.00 88.44 168 PHE A C 1
ATOM 1384 O O . PHE A 1 168 ? -10.124 6.503 35.701 1.00 88.44 168 PHE A O 1
ATOM 1391 N N . LYS A 1 169 ? -10.044 7.090 33.530 1.00 87.81 169 LYS A N 1
ATOM 1392 C CA . LYS A 1 169 ? -10.951 8.231 33.681 1.00 87.81 169 LYS A CA 1
ATOM 1393 C C . LYS A 1 169 ? -12.302 7.803 34.247 1.00 87.81 169 LYS A C 1
ATOM 1395 O O . LYS A 1 169 ? -12.794 8.438 35.177 1.00 87.81 169 LYS A O 1
ATOM 1400 N N . ILE A 1 170 ? -12.861 6.716 33.730 1.00 83.75 170 ILE A N 1
ATOM 1401 C CA . ILE A 1 170 ? -14.148 6.174 34.167 1.00 83.75 170 ILE A CA 1
ATOM 1402 C C . ILE A 1 170 ? -14.057 5.667 35.608 1.00 83.75 170 ILE A C 1
ATOM 1404 O O . ILE A 1 170 ? -14.846 6.076 36.456 1.00 83.75 170 ILE A O 1
ATOM 1408 N N . LEU A 1 171 ? -13.051 4.854 35.930 1.00 83.50 171 LEU A N 1
ATOM 1409 C CA . LEU A 1 171 ? -12.912 4.278 37.266 1.00 83.50 171 LEU A CA 1
ATOM 1410 C C . LEU A 1 171 ? -12.612 5.338 38.339 1.00 83.50 171 LEU A C 1
ATOM 1412 O O . LEU A 1 171 ? -13.111 5.233 39.456 1.00 83.50 171 LEU A O 1
ATOM 1416 N N . SER A 1 172 ? -11.873 6.396 37.993 1.00 87.62 172 SER A N 1
ATOM 1417 C CA . SER A 1 172 ? -11.606 7.516 38.906 1.00 87.62 172 SER A CA 1
ATOM 1418 C C . SER A 1 172 ? -12.874 8.281 39.320 1.00 87.62 172 SER A C 1
ATOM 1420 O O . SER A 1 172 ? -12.926 8.820 40.423 1.00 87.62 172 SER A O 1
ATOM 1422 N N . GLY A 1 173 ? -13.910 8.306 38.469 1.00 82.38 173 GLY A N 1
ATOM 1423 C CA . GLY A 1 173 ? -15.205 8.935 38.762 1.00 82.38 173 GLY A CA 1
ATOM 1424 C C . GLY A 1 173 ? -16.205 8.016 39.474 1.00 82.38 173 GLY A C 1
ATOM 1425 O O . GLY A 1 173 ? -17.111 8.499 40.157 1.00 82.38 173 GLY A O 1
ATOM 1426 N N . ALA A 1 174 ? -16.005 6.698 39.380 1.00 85.50 174 ALA A N 1
ATOM 1427 C CA . ALA A 1 174 ? -16.965 5.686 39.817 1.00 85.50 174 ALA A CA 1
ATOM 1428 C C . ALA A 1 174 ? -17.338 5.785 41.304 1.00 85.50 174 ALA A C 1
ATOM 1430 O O . ALA A 1 174 ? -18.488 5.552 41.663 1.00 85.50 174 ALA A O 1
ATOM 1431 N N . ASN A 1 175 ? -16.392 6.140 42.181 1.00 83.12 175 ASN A N 1
ATOM 1432 C CA . ASN A 1 175 ? -16.649 6.165 43.624 1.00 83.12 175 ASN A CA 1
ATOM 1433 C C . ASN A 1 175 ? -17.601 7.306 44.034 1.00 83.12 175 ASN A C 1
ATOM 1435 O O . ASN A 1 175 ? -18.494 7.109 44.855 1.00 83.12 175 ASN A O 1
ATOM 1439 N N . SER A 1 176 ? -17.445 8.485 43.423 1.00 85.88 176 SER A N 1
ATOM 1440 C CA . SER A 1 176 ? -18.360 9.619 43.622 1.00 85.88 176 SER A CA 1
ATOM 1441 C C . SER A 1 176 ? -19.746 9.302 43.057 1.00 85.88 176 SER A C 1
ATOM 1443 O O . SER A 1 176 ? -20.772 9.499 43.715 1.00 85.88 176 SER A O 1
ATOM 1445 N N . ASP A 1 177 ? -19.774 8.719 41.858 1.00 88.81 177 ASP A N 1
ATOM 1446 C CA . ASP A 1 177 ? -21.014 8.326 41.204 1.00 88.81 177 ASP A CA 1
ATOM 1447 C C . ASP A 1 177 ? -21.772 7.264 41.995 1.00 88.81 177 ASP A C 1
ATOM 1449 O O . ASP A 1 177 ? -22.990 7.373 42.127 1.00 88.81 177 ASP A O 1
ATOM 1453 N N . LYS A 1 178 ? -21.079 6.289 42.590 1.00 88.06 178 LYS A N 1
ATOM 1454 C CA . LYS A 1 178 ? -21.695 5.263 43.438 1.00 88.06 178 LYS A CA 1
ATOM 1455 C C . LYS A 1 178 ? -22.557 5.881 44.535 1.00 88.06 178 LYS A C 1
ATOM 1457 O O . LYS A 1 178 ? -23.724 5.520 44.661 1.00 88.06 178 LYS A O 1
ATOM 1462 N N . HIS A 1 179 ? -22.036 6.873 45.258 1.00 87.38 179 HIS A N 1
ATOM 1463 C CA . HIS A 1 179 ? -22.799 7.554 46.305 1.00 87.38 179 HIS A CA 1
ATOM 1464 C C . HIS A 1 179 ? -24.056 8.256 45.756 1.00 87.38 179 HIS A C 1
ATOM 1466 O O . HIS A 1 179 ? -25.143 8.164 46.333 1.00 87.38 179 HIS A O 1
ATOM 1472 N N . ARG A 1 180 ? -23.936 8.919 44.599 1.00 88.50 180 ARG A N 1
ATOM 1473 C CA . ARG A 1 180 ? -25.053 9.600 43.926 1.00 88.50 180 ARG A CA 1
ATOM 1474 C C . ARG A 1 180 ? -26.134 8.615 43.470 1.00 88.50 180 ARG A C 1
ATOM 1476 O O . ARG A 1 180 ? -27.319 8.843 43.713 1.00 88.50 180 ARG A O 1
ATOM 1483 N N . TYR A 1 181 ? -25.742 7.519 42.823 1.00 89.94 181 TYR A N 1
ATOM 1484 C CA . TYR A 1 181 ? -26.667 6.491 42.342 1.00 89.94 181 TYR A CA 1
ATOM 1485 C C . TYR A 1 181 ? -27.317 5.714 43.504 1.00 89.94 181 TYR A C 1
ATOM 1487 O O . TYR A 1 181 ? -28.499 5.379 43.412 1.00 89.94 181 TYR A O 1
ATOM 1495 N N . GLU A 1 182 ? -26.618 5.513 44.627 1.00 88.38 182 GLU A N 1
ATOM 1496 C CA . GLU A 1 182 ? -27.194 4.982 45.872 1.00 88.38 182 GLU A CA 1
ATOM 1497 C C . GLU A 1 182 ? -28.299 5.881 46.439 1.00 88.38 182 GLU A C 1
ATOM 1499 O O . GLU A 1 182 ? -29.364 5.388 46.816 1.00 88.38 182 GLU A O 1
ATOM 1504 N N . MET A 1 183 ? -28.080 7.197 46.477 1.00 88.31 183 MET A N 1
ATOM 1505 C CA . MET A 1 183 ? -29.080 8.157 46.951 1.00 88.31 183 MET A CA 1
ATOM 1506 C C . MET A 1 183 ? -30.333 8.154 46.066 1.00 88.31 183 MET A C 1
ATOM 1508 O O . MET A 1 183 ? -31.449 8.079 46.576 1.00 88.31 183 MET A O 1
ATOM 1512 N N . LEU A 1 184 ? -30.158 8.156 44.741 1.00 89.75 184 LEU A N 1
ATOM 1513 C CA . LEU A 1 184 ? -31.271 8.064 43.790 1.00 89.75 184 LEU A CA 1
ATOM 1514 C C . LEU A 1 184 ? -32.055 6.755 43.942 1.00 89.75 184 LEU A C 1
ATOM 1516 O O . LEU A 1 184 ? -33.282 6.760 43.851 1.00 89.75 184 LEU A O 1
ATOM 1520 N N . ASN A 1 185 ? -31.369 5.643 44.217 1.00 88.94 185 ASN A N 1
ATOM 1521 C CA . ASN A 1 185 ? -32.026 4.367 44.483 1.00 88.94 185 ASN A CA 1
ATOM 1522 C C . ASN A 1 185 ? -32.866 4.418 45.774 1.00 88.94 185 ASN A C 1
ATOM 1524 O O . ASN A 1 185 ? -34.005 3.960 45.775 1.00 88.94 185 ASN A O 1
ATOM 1528 N N . LYS A 1 186 ? -32.357 5.049 46.845 1.00 87.50 186 LYS A N 1
ATOM 1529 C CA . LYS A 1 186 ? -33.106 5.263 48.103 1.00 87.50 186 LYS A CA 1
ATOM 1530 C C . LYS A 1 186 ? -34.336 6.163 47.932 1.00 87.50 186 LYS A C 1
ATOM 1532 O O . LYS A 1 186 ? -35.307 5.994 48.657 1.00 87.50 186 LYS A O 1
ATOM 1537 N N . LEU A 1 187 ? -34.317 7.080 46.964 1.00 90.31 187 LEU A N 1
ATOM 1538 C CA . LEU A 1 187 ? -35.466 7.920 46.594 1.00 90.31 187 LEU A CA 1
ATOM 1539 C C . LEU A 1 187 ? -36.504 7.188 45.717 1.00 90.31 187 LEU A C 1
ATOM 1541 O O . LEU A 1 187 ? -37.487 7.796 45.297 1.00 90.31 187 LEU A O 1
ATOM 1545 N N . GLY A 1 188 ? -36.303 5.900 45.416 1.00 87.88 188 GLY A N 1
ATOM 1546 C CA . GLY A 1 188 ? -37.251 5.081 44.655 1.00 87.88 188 GLY A CA 1
ATOM 1547 C C . GLY A 1 188 ? -37.116 5.191 43.132 1.00 87.88 188 GLY A C 1
ATOM 1548 O O . GLY A 1 188 ? -38.028 4.801 42.396 1.00 87.88 188 GLY A O 1
ATOM 1549 N N . VAL A 1 189 ? -35.995 5.708 42.615 1.00 90.50 189 VAL A N 1
ATOM 1550 C CA . VAL A 1 189 ? -35.762 5.757 41.164 1.00 90.50 189 VAL A CA 1
ATOM 1551 C C . VAL A 1 189 ? -35.595 4.340 40.611 1.00 90.50 189 VAL A C 1
ATOM 1553 O O . VAL A 1 189 ? -34.752 3.566 41.054 1.00 90.50 189 VAL A O 1
ATOM 1556 N N . ARG A 1 190 ? -36.370 4.005 39.573 1.00 89.56 190 ARG A N 1
ATOM 1557 C CA . ARG A 1 190 ? -36.329 2.682 38.929 1.00 89.56 190 ARG A CA 1
ATOM 1558 C C . ARG A 1 190 ? -34.928 2.364 38.388 1.00 89.56 190 ARG A C 1
ATOM 1560 O O . ARG A 1 190 ? -34.378 3.140 37.605 1.00 89.56 190 ARG A O 1
ATOM 1567 N N . SER A 1 191 ? -34.416 1.158 38.644 1.00 85.56 191 SER A N 1
ATOM 1568 C CA . SER A 1 191 ? -33.072 0.724 38.211 1.00 85.56 191 SER A CA 1
ATOM 1569 C C . SER A 1 191 ? -32.843 0.812 36.694 1.00 85.56 191 SER A C 1
ATOM 1571 O O . SER A 1 191 ? -31.733 1.093 36.248 1.00 85.56 191 SER A O 1
ATOM 1573 N N . LYS A 1 192 ? -33.896 0.644 35.876 1.00 88.50 192 LYS A N 1
ATOM 1574 C CA . LYS A 1 192 ? -33.830 0.828 34.411 1.00 88.50 192 LYS A CA 1
ATOM 1575 C C . LYS A 1 192 ? -33.464 2.265 34.016 1.00 88.50 192 LYS A C 1
ATOM 1577 O O . LYS A 1 192 ? -32.777 2.465 33.017 1.00 88.50 192 LYS A O 1
ATOM 1582 N N . VAL A 1 193 ? -33.925 3.256 34.780 1.00 90.12 193 VAL A N 1
ATOM 1583 C CA . VAL A 1 193 ? -33.608 4.673 34.550 1.00 90.12 193 VAL A CA 1
ATOM 1584 C C . VAL A 1 193 ? -32.162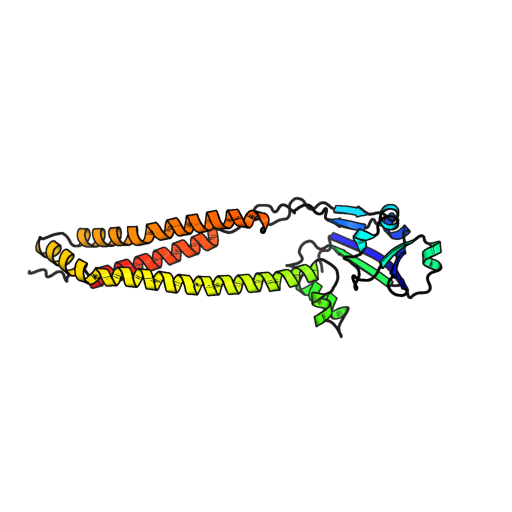 4.956 34.957 1.00 90.12 193 VAL A C 1
ATOM 1586 O O . VAL A 1 193 ? -31.448 5.592 34.187 1.00 90.12 193 VAL A O 1
ATOM 1589 N N . LEU A 1 194 ? -31.704 4.400 36.087 1.00 89.50 194 LEU A N 1
ATOM 1590 C CA . LEU A 1 194 ? -30.311 4.523 36.542 1.00 89.50 194 LEU A CA 1
ATOM 1591 C C . LEU A 1 194 ? -29.325 3.939 35.515 1.00 89.50 194 LEU A C 1
ATOM 1593 O O . LEU A 1 194 ? -28.417 4.640 35.075 1.00 89.50 194 LEU A O 1
ATOM 1597 N N . ARG A 1 195 ? -29.562 2.707 35.038 1.00 89.00 195 ARG A N 1
ATOM 1598 C CA . ARG A 1 195 ? -28.753 2.066 33.977 1.00 89.00 195 ARG A CA 1
ATOM 1599 C C . ARG A 1 195 ? -28.705 2.889 32.693 1.00 89.00 195 ARG A C 1
ATOM 1601 O O . ARG A 1 195 ? -27.642 3.100 32.120 1.00 89.00 195 ARG A O 1
ATOM 1608 N N . ARG A 1 196 ? -29.854 3.418 32.262 1.00 91.06 196 ARG A N 1
ATOM 1609 C CA . ARG A 1 196 ? -29.935 4.265 31.063 1.00 91.06 196 ARG A CA 1
ATOM 1610 C C . ARG A 1 196 ? -29.188 5.593 31.224 1.00 91.06 196 ARG A C 1
ATOM 1612 O O . ARG A 1 196 ? -28.681 6.118 30.234 1.00 91.06 196 ARG A O 1
ATOM 1619 N N . SER A 1 197 ? -29.144 6.140 32.438 1.00 90.88 197 SER A N 1
ATOM 1620 C CA . SER A 1 197 ? -28.357 7.336 32.751 1.00 90.88 197 SER A CA 1
ATOM 1621 C C . SER A 1 197 ? -26.864 7.046 32.599 1.00 90.88 197 SER A C 1
ATOM 1623 O O . SER A 1 197 ? -26.195 7.717 31.815 1.00 90.88 197 SER A O 1
ATOM 1625 N N . ILE A 1 198 ? -26.384 5.969 33.232 1.00 89.62 198 ILE A N 1
ATOM 1626 C CA . ILE A 1 198 ? -24.993 5.499 33.137 1.00 89.62 198 ILE A CA 1
ATOM 1627 C C . ILE A 1 198 ? -24.585 5.266 31.680 1.00 89.62 198 ILE A C 1
ATOM 1629 O O . ILE A 1 198 ? -23.568 5.783 31.217 1.00 89.62 198 ILE A O 1
ATOM 1633 N N . SER A 1 199 ? -25.391 4.512 30.925 1.00 90.56 199 SER A N 1
ATOM 1634 C CA . SER A 1 199 ? -25.052 4.165 29.546 1.00 90.56 199 SER A CA 1
ATOM 1635 C C . SER A 1 199 ? -24.937 5.403 28.654 1.00 90.56 199 SER A C 1
ATOM 1637 O O . SER A 1 199 ? -24.094 5.425 27.759 1.00 90.56 199 SER A O 1
ATOM 1639 N N . ARG A 1 200 ? -25.765 6.435 28.886 1.00 91.06 200 ARG A N 1
ATOM 1640 C CA . ARG A 1 200 ? -25.718 7.709 28.151 1.00 91.06 200 ARG A CA 1
ATOM 1641 C C . ARG A 1 200 ? -24.504 8.552 28.519 1.00 91.06 200 ARG A C 1
ATOM 1643 O O . ARG A 1 200 ? -23.864 9.081 27.617 1.00 91.06 200 ARG A O 1
ATOM 1650 N N . GLU A 1 201 ? -24.189 8.660 29.803 1.00 90.06 201 GLU A N 1
ATOM 1651 C CA . GLU A 1 201 ? -23.020 9.400 30.286 1.00 90.06 201 GLU A CA 1
ATOM 1652 C C . GLU A 1 201 ? -21.728 8.825 29.691 1.00 90.06 201 GLU A C 1
ATOM 1654 O O . GLU A 1 201 ? -20.961 9.538 29.043 1.00 90.06 201 GLU A O 1
ATOM 1659 N N . ILE A 1 202 ? -21.559 7.503 29.776 1.00 90.94 202 ILE A N 1
ATOM 1660 C CA . ILE A 1 202 ? -20.414 6.808 29.178 1.00 90.94 202 ILE A CA 1
ATOM 1661 C C . ILE A 1 202 ? -20.440 6.922 27.648 1.00 90.94 202 ILE A C 1
ATOM 1663 O O . ILE A 1 202 ? -19.395 7.117 27.034 1.00 90.94 202 ILE A O 1
ATOM 1667 N N . MET A 1 203 ? -21.612 6.856 27.006 1.00 91.75 203 MET A N 1
ATOM 1668 C CA . MET A 1 203 ? -21.708 6.975 25.545 1.00 91.75 203 MET A CA 1
ATOM 1669 C C . MET A 1 203 ? -21.154 8.307 25.043 1.00 91.75 203 MET A C 1
ATOM 1671 O O . MET A 1 203 ? -20.463 8.314 24.031 1.00 91.75 203 MET A O 1
ATOM 1675 N N . VAL A 1 204 ? -21.413 9.421 25.733 1.00 91.19 204 VAL A N 1
ATOM 1676 C CA . VAL A 1 204 ? -20.878 10.734 25.335 1.00 91.19 204 VAL A CA 1
ATOM 1677 C C . VAL A 1 204 ? -19.350 10.759 25.435 1.00 91.19 204 VAL A C 1
ATOM 1679 O O . VAL A 1 204 ? -18.691 11.250 24.518 1.00 91.19 204 VAL A O 1
ATOM 1682 N N . LEU A 1 205 ? -18.786 10.164 26.493 1.00 89.19 205 LEU A N 1
ATOM 1683 C CA . LEU A 1 205 ? -17.334 10.059 26.691 1.00 89.19 205 LEU A CA 1
ATOM 1684 C C . LEU A 1 205 ? -16.638 9.240 25.593 1.00 89.19 205 LEU A C 1
ATOM 1686 O O . LEU A 1 205 ? -15.485 9.511 25.277 1.00 89.19 205 LEU A O 1
ATOM 1690 N N . TYR A 1 206 ? -17.337 8.270 25.001 1.00 90.06 206 TYR A N 1
ATOM 1691 C CA . TYR A 1 206 ? -16.844 7.454 23.887 1.00 90.06 206 TYR A CA 1
ATOM 1692 C C . TYR A 1 206 ? -17.107 8.091 22.516 1.00 90.06 206 TYR A C 1
ATOM 1694 O O . TYR A 1 206 ? -16.242 8.108 21.641 1.00 90.06 206 TYR A O 1
ATOM 1702 N N . ALA A 1 207 ? -18.307 8.625 22.300 1.00 91.00 207 ALA A N 1
ATOM 1703 C CA . ALA A 1 207 ? -18.725 9.132 20.999 1.00 91.00 207 ALA A CA 1
ATOM 1704 C C . ALA A 1 207 ? -17.885 10.336 20.557 1.00 91.00 207 ALA A C 1
ATOM 1706 O O . ALA A 1 207 ? -17.508 10.410 19.389 1.00 91.00 207 ALA A O 1
ATOM 1707 N N . LEU A 1 208 ? -17.554 11.250 21.477 1.00 91.62 208 LEU A N 1
ATOM 1708 C CA . LEU A 1 208 ? -16.782 12.452 21.152 1.00 91.62 208 LEU A CA 1
ATOM 1709 C C . LEU A 1 208 ? -15.374 12.121 20.609 1.00 91.62 208 LEU A C 1
ATOM 1711 O O . LEU A 1 208 ? -15.087 12.516 19.475 1.00 91.62 208 LEU A O 1
ATOM 1715 N N . PRO A 1 209 ? -14.510 11.363 21.317 1.00 88.81 209 PRO A N 1
ATOM 1716 C CA . PRO A 1 209 ? -13.218 10.944 20.772 1.00 88.81 209 PRO A CA 1
ATOM 1717 C C . PRO A 1 209 ? -13.342 10.052 19.533 1.00 88.81 209 PRO A C 1
ATOM 1719 O O . PRO A 1 209 ? -12.539 10.185 18.614 1.00 88.81 209 PRO A O 1
ATOM 1722 N N . GLY A 1 210 ? -14.345 9.166 19.480 1.00 91.81 210 GLY A N 1
ATOM 1723 C CA . GLY A 1 210 ? -14.561 8.278 18.335 1.00 91.81 210 GLY A CA 1
ATOM 1724 C C . GLY A 1 210 ? -14.855 9.041 17.039 1.00 91.81 210 GLY A C 1
ATOM 1725 O O . GLY A 1 210 ? -14.219 8.793 16.014 1.00 91.81 210 GLY A O 1
ATOM 1726 N N . ILE A 1 211 ? -15.768 10.016 17.089 1.00 94.56 211 ILE A N 1
ATOM 1727 C CA . ILE A 1 211 ? -16.092 10.880 15.943 1.00 94.56 211 ILE A CA 1
ATOM 1728 C C . ILE A 1 211 ? -14.886 11.748 15.573 1.00 94.56 211 ILE A C 1
ATOM 1730 O O . ILE A 1 211 ? -14.552 11.859 14.393 1.00 94.56 211 ILE A O 1
ATOM 1734 N N . LEU A 1 212 ? -14.202 12.329 16.564 1.00 94.31 212 LEU A N 1
ATOM 1735 C CA . LEU A 1 212 ? -13.009 13.139 16.320 1.00 94.31 212 LEU A CA 1
ATOM 1736 C C . LEU A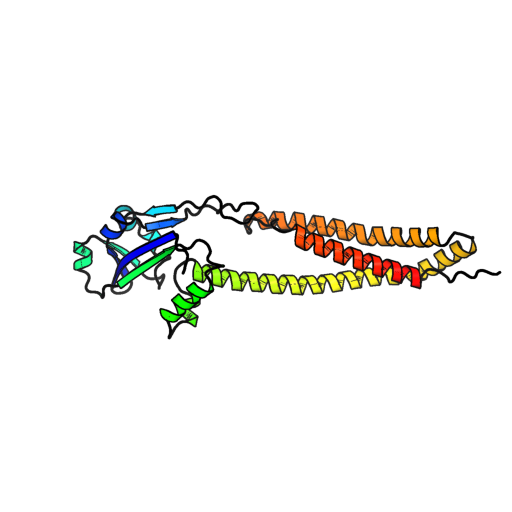 1 212 ? -11.904 12.323 15.634 1.00 94.31 212 LEU A C 1
ATOM 1738 O O . LEU A 1 212 ? -11.286 12.814 14.694 1.00 94.31 212 LEU A O 1
ATOM 1742 N N . GLY A 1 213 ? -11.695 11.072 16.051 1.00 93.25 213 GLY A N 1
ATOM 1743 C CA . GLY A 1 213 ? -10.736 10.155 15.433 1.00 93.25 213 GLY A CA 1
ATOM 1744 C C . GLY A 1 213 ? -11.072 9.852 13.973 1.00 93.25 213 GLY A C 1
ATOM 1745 O O . GLY A 1 213 ? -10.197 9.926 13.113 1.00 93.25 213 GLY A O 1
ATOM 1746 N N . ILE A 1 214 ? -12.348 9.601 13.668 1.00 94.81 214 ILE A N 1
ATOM 1747 C CA . ILE A 1 214 ? -12.838 9.428 12.291 1.00 94.81 214 ILE A CA 1
ATOM 1748 C C . ILE A 1 214 ? -12.510 10.658 11.436 1.00 94.81 214 ILE A C 1
ATOM 1750 O O . ILE A 1 214 ? -11.931 10.527 10.356 1.00 94.81 214 ILE A O 1
ATOM 1754 N N . VAL A 1 215 ? -12.840 11.856 11.927 1.00 96.31 215 VAL A N 1
ATOM 1755 C CA . VAL A 1 215 ? -12.557 13.114 11.222 1.00 96.31 215 VAL A CA 1
ATOM 1756 C C . VAL A 1 215 ? -11.051 13.313 11.041 1.00 96.31 215 VAL A C 1
ATOM 1758 O O . VAL A 1 215 ? -10.609 13.674 9.950 1.00 96.31 215 VAL A O 1
ATOM 1761 N N . HIS A 1 216 ? -10.257 13.024 12.073 1.00 94.19 216 HIS A N 1
ATOM 1762 C CA . HIS A 1 216 ? -8.804 13.143 12.040 1.00 94.19 216 HIS A CA 1
ATOM 1763 C C . HIS A 1 216 ? -8.177 12.246 10.964 1.00 94.19 216 HIS A C 1
ATOM 1765 O O . HIS A 1 216 ? -7.343 12.719 10.194 1.00 94.19 216 HIS A O 1
ATOM 1771 N N . VAL A 1 217 ? -8.623 10.990 10.838 1.00 93.75 217 VAL A N 1
ATOM 1772 C CA . VAL A 1 217 ? -8.156 10.072 9.784 1.00 93.75 217 VAL A CA 1
ATOM 1773 C C . VAL A 1 217 ? -8.531 10.587 8.393 1.00 93.75 217 VAL A C 1
ATOM 1775 O O . VAL A 1 217 ? -7.684 10.617 7.501 1.00 93.75 217 VAL A O 1
ATOM 1778 N N . LEU A 1 218 ? -9.776 11.036 8.195 1.00 94.75 218 LEU A N 1
ATOM 1779 C CA . LEU A 1 218 ? -10.232 11.555 6.899 1.00 94.75 218 LEU A CA 1
ATOM 1780 C C . LEU A 1 218 ? -9.445 12.794 6.456 1.00 94.75 218 LEU A C 1
ATOM 1782 O O . LEU A 1 218 ? -9.111 12.917 5.273 1.00 94.75 218 LEU A O 1
ATOM 1786 N N . PHE A 1 219 ? -9.132 13.684 7.400 1.00 94.81 219 PHE A N 1
ATOM 1787 C CA . PHE A 1 219 ? -8.300 14.859 7.160 1.00 94.81 219 PHE A CA 1
ATOM 1788 C C . PHE A 1 219 ? -6.834 14.480 6.918 1.00 94.81 219 PHE A C 1
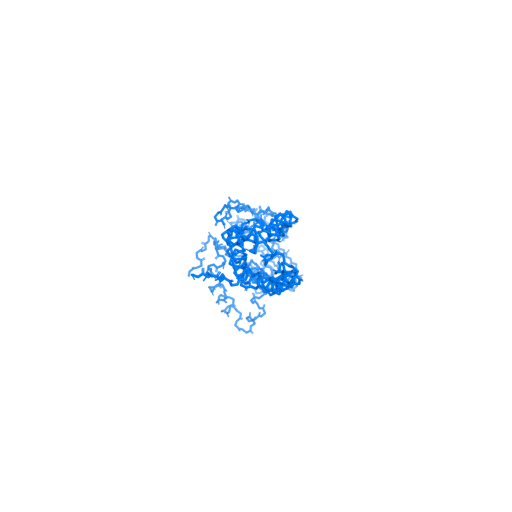ATOM 1790 O O . PHE A 1 219 ? -6.221 14.979 5.979 1.00 94.81 219 PHE A O 1
ATOM 1797 N N . GLY A 1 220 ? -6.282 13.546 7.695 1.00 92.94 220 GLY A N 1
ATOM 1798 C CA . GLY A 1 220 ? -4.922 13.045 7.502 1.00 92.94 220 GLY A CA 1
ATOM 1799 C C . GLY A 1 220 ? -4.715 12.474 6.099 1.00 92.94 220 GLY A C 1
ATOM 1800 O O . GLY A 1 220 ? -3.767 12.845 5.412 1.00 92.94 220 GLY A O 1
ATOM 1801 N N . LEU A 1 221 ? -5.652 11.657 5.609 1.00 92.00 221 LEU A N 1
ATOM 1802 C CA . LEU A 1 221 ? -5.590 11.087 4.256 1.00 92.00 221 LEU A CA 1
ATOM 1803 C C . LEU A 1 221 ? -5.652 12.135 3.138 1.00 92.00 221 LEU A C 1
ATOM 1805 O O . LEU A 1 221 ? -5.136 11.888 2.047 1.00 92.00 221 LEU A O 1
ATOM 1809 N N . GLN A 1 222 ? -6.230 13.311 3.396 1.00 91.31 222 GLN A N 1
ATOM 1810 C CA . GLN A 1 222 ? -6.234 14.409 2.430 1.00 91.31 222 GLN A CA 1
ATOM 1811 C C . GLN A 1 222 ? -4.806 14.906 2.177 1.00 91.31 222 GLN A C 1
ATOM 1813 O O . GLN A 1 222 ? -4.460 15.189 1.030 1.00 91.31 222 GLN A O 1
ATOM 1818 N N . LEU A 1 223 ? -3.975 14.964 3.223 1.00 90.19 223 LEU A N 1
ATOM 1819 C CA . LEU A 1 223 ? -2.573 15.383 3.136 1.00 90.19 223 LEU A CA 1
ATOM 1820 C C . LEU A 1 223 ? -1.721 14.379 2.345 1.00 90.19 223 LEU A C 1
ATOM 1822 O O . LEU A 1 223 ? -0.772 14.772 1.676 1.00 90.19 223 LEU A O 1
ATOM 1826 N N . PHE A 1 224 ? -2.098 13.097 2.349 1.00 87.12 224 PHE A N 1
ATOM 1827 C CA . PHE A 1 224 ? -1.383 12.038 1.630 1.00 87.12 224 PHE A CA 1
ATOM 1828 C C . PHE A 1 224 ? -1.778 11.884 0.154 1.00 87.12 224 PHE A C 1
ATOM 1830 O O . PHE A 1 224 ? -1.197 11.050 -0.537 1.00 87.12 224 PHE A O 1
ATOM 1837 N N . LYS A 1 225 ? -2.709 12.689 -0.381 1.00 84.44 225 LYS A N 1
ATOM 1838 C CA . LYS A 1 225 ? -3.112 12.627 -1.804 1.00 84.44 225 LYS A CA 1
ATOM 1839 C C . LYS A 1 225 ? -1.979 12.889 -2.798 1.00 84.44 225 LYS A C 1
ATOM 1841 O O . LYS A 1 225 ? -2.088 12.488 -3.949 1.00 84.44 225 LYS A O 1
ATOM 1846 N N . THR A 1 226 ? -0.921 13.581 -2.382 1.00 81.25 226 THR A N 1
ATOM 1847 C CA . THR A 1 226 ? 0.262 13.833 -3.221 1.00 81.25 226 THR A CA 1
ATOM 1848 C C . THR A 1 226 ? 1.232 12.653 -3.245 1.00 81.25 226 THR A C 1
ATOM 1850 O O . THR A 1 226 ? 2.013 12.533 -4.183 1.00 81.25 226 THR A O 1
ATOM 1853 N N . LEU A 1 227 ? 1.180 11.789 -2.227 1.00 80.38 227 LEU A N 1
ATOM 1854 C CA . LEU A 1 227 ? 2.084 10.652 -2.046 1.00 80.38 227 LEU A CA 1
ATOM 1855 C C . LEU A 1 227 ? 1.439 9.325 -2.463 1.00 80.38 227 LEU A C 1
ATOM 1857 O O . LEU A 1 227 ? 2.128 8.424 -2.933 1.00 80.38 227 LEU A O 1
ATOM 1861 N N . LEU A 1 228 ? 0.121 9.197 -2.297 1.00 80.69 228 LEU A N 1
ATOM 1862 C CA . LEU A 1 228 ? -0.638 7.982 -2.575 1.00 80.69 228 LEU A CA 1
ATOM 1863 C C . LEU A 1 228 ? -1.607 8.200 -3.739 1.00 80.69 228 LEU A C 1
ATOM 1865 O O . LEU A 1 228 ? -2.356 9.173 -3.764 1.00 80.69 228 LEU A O 1
ATOM 1869 N N . LEU A 1 229 ? -1.649 7.236 -4.662 1.00 77.69 229 LEU A N 1
ATOM 1870 C CA . LEU A 1 229 ? -2.559 7.232 -5.816 1.00 77.69 229 LEU A CA 1
ATOM 1871 C C . LEU A 1 229 ? -4.041 7.247 -5.407 1.00 77.69 229 LEU A C 1
ATOM 1873 O O . LEU A 1 229 ? -4.848 7.959 -6.003 1.00 77.69 229 LEU A O 1
ATOM 1877 N N . ALA A 1 230 ? -4.401 6.464 -4.386 1.00 81.69 230 ALA A N 1
ATOM 1878 C CA . ALA A 1 230 ? -5.780 6.311 -3.929 1.00 81.69 230 ALA A CA 1
ATOM 1879 C C . ALA A 1 230 ? -5.854 6.146 -2.394 1.00 81.69 230 ALA A C 1
ATOM 1881 O O . ALA A 1 230 ? -6.176 5.063 -1.907 1.00 81.69 230 ALA A O 1
ATOM 1882 N N . PRO A 1 231 ? -5.589 7.205 -1.602 1.00 85.62 231 PRO A N 1
ATOM 1883 C CA . PRO A 1 231 ? -5.461 7.103 -0.141 1.00 85.62 231 PRO A CA 1
ATOM 1884 C C . PRO A 1 231 ? -6.744 6.663 0.583 1.00 85.62 231 PRO A C 1
ATOM 1886 O O . PRO A 1 231 ? -6.677 6.118 1.677 1.00 85.62 231 PRO A O 1
ATOM 1889 N N . TYR A 1 232 ? -7.919 6.865 -0.021 1.00 89.19 232 TYR A N 1
ATOM 1890 C CA . TYR A 1 232 ? -9.212 6.461 0.554 1.00 89.19 232 TYR A CA 1
ATOM 1891 C C . TYR A 1 232 ? -9.650 5.052 0.130 1.00 89.19 232 TYR A C 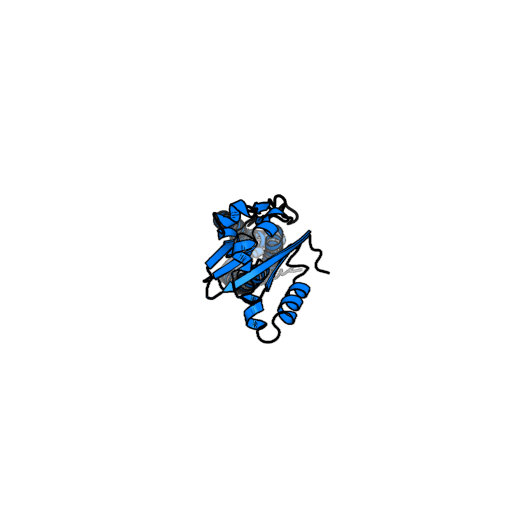1
ATOM 1893 O O . TYR A 1 232 ? -10.726 4.584 0.511 1.00 89.19 232 TYR A O 1
ATOM 1901 N N . ARG A 1 233 ? -8.858 4.363 -0.697 1.00 86.19 233 ARG A N 1
ATOM 1902 C CA . ARG A 1 233 ? -9.211 3.043 -1.214 1.00 86.19 233 ARG A CA 1
ATOM 1903 C C . ARG A 1 233 ? -9.241 2.025 -0.076 1.00 86.19 233 ARG A C 1
ATOM 1905 O O . ARG A 1 233 ? -8.282 1.887 0.670 1.00 86.19 233 ARG A O 1
ATOM 1912 N N . GLY A 1 234 ? -10.353 1.301 0.048 1.00 88.00 234 GLY A N 1
ATOM 1913 C CA . GLY A 1 234 ? -10.509 0.272 1.082 1.00 88.00 234 GLY A CA 1
ATOM 1914 C C . GLY A 1 234 ? -10.663 0.809 2.509 1.00 88.00 234 GLY A C 1
ATOM 1915 O O . GLY A 1 234 ? -10.722 0.008 3.436 1.00 88.00 234 GLY A O 1
ATOM 1916 N N . ILE A 1 235 ? -10.798 2.130 2.697 1.00 91.31 235 ILE A N 1
ATOM 1917 C CA . ILE A 1 235 ? -10.901 2.772 4.020 1.00 91.31 235 ILE A CA 1
ATOM 1918 C C . ILE A 1 235 ? -12.082 2.255 4.858 1.00 91.31 235 ILE A C 1
ATOM 1920 O O . ILE A 1 235 ? -12.034 2.266 6.084 1.00 91.31 235 ILE A O 1
ATOM 1924 N N . TRP A 1 236 ? -13.130 1.744 4.206 1.00 92.69 236 TRP A N 1
ATOM 1925 C CA . TRP A 1 236 ? -14.297 1.178 4.878 1.00 92.69 236 TRP A CA 1
ATOM 1926 C C . TRP A 1 236 ? -13.938 -0.002 5.791 1.00 92.69 236 TRP A C 1
ATOM 1928 O O . TRP A 1 236 ? -14.583 -0.179 6.820 1.00 92.69 236 TRP A O 1
ATOM 1938 N N . LEU A 1 237 ? -12.910 -0.788 5.447 1.00 92.88 237 LEU A N 1
ATOM 1939 C CA . LEU A 1 237 ? -12.539 -1.985 6.196 1.00 92.88 237 LEU A CA 1
ATOM 1940 C C . LEU A 1 237 ? -11.877 -1.635 7.546 1.00 92.88 237 LEU A C 1
ATOM 1942 O O . LEU A 1 237 ? -12.385 -2.099 8.568 1.00 92.88 237 LEU A O 1
ATOM 1946 N N . PRO A 1 238 ? -10.839 -0.772 7.612 1.00 91.56 238 PRO A N 1
ATOM 1947 C CA . PRO A 1 238 ? -10.331 -0.257 8.885 1.00 91.56 238 PRO A CA 1
ATOM 1948 C C . PRO A 1 238 ? -11.405 0.424 9.738 1.00 91.56 238 PRO A C 1
ATOM 1950 O O . PRO A 1 238 ? -11.452 0.211 10.946 1.00 91.56 238 PRO A O 1
ATOM 1953 N N . PHE A 1 239 ? -12.301 1.202 9.120 1.00 94.00 239 PHE A N 1
ATOM 1954 C CA . PHE A 1 239 ? -13.403 1.855 9.829 1.00 94.00 239 PHE A CA 1
ATOM 1955 C C . PHE A 1 239 ? -14.393 0.854 10.418 1.00 94.00 239 PHE A C 1
ATOM 1957 O O . PHE A 1 239 ? -14.815 1.018 11.558 1.00 94.00 239 PHE A O 1
ATOM 1964 N N . LEU A 1 240 ? -14.745 -0.194 9.673 1.00 95.56 240 LEU A N 1
ATOM 1965 C CA . LEU A 1 240 ? -15.617 -1.256 10.160 1.00 95.56 240 LEU A CA 1
ATOM 1966 C C . LEU A 1 240 ? -14.987 -1.972 11.360 1.00 95.56 240 LEU A C 1
ATOM 1968 O O . LEU A 1 240 ? -15.646 -2.134 12.384 1.00 95.56 240 LEU A O 1
ATOM 1972 N N . ILE A 1 241 ? -13.708 -2.346 11.254 1.00 93.31 241 ILE A N 1
ATOM 1973 C CA . ILE A 1 241 ? -12.960 -2.982 12.346 1.00 93.31 241 ILE A CA 1
ATOM 1974 C C . ILE A 1 241 ? -12.925 -2.059 13.568 1.00 93.31 241 ILE A C 1
ATOM 1976 O O . ILE A 1 241 ? -13.242 -2.497 14.673 1.00 93.31 241 ILE A O 1
ATOM 1980 N N . PHE A 1 242 ? -12.606 -0.777 13.372 1.00 92.56 242 PHE A N 1
ATOM 1981 C CA . PHE A 1 242 ? -12.603 0.222 14.436 1.00 92.56 242 PHE A CA 1
ATOM 1982 C C . PHE A 1 242 ? -13.973 0.336 15.109 1.00 92.56 242 PHE A C 1
ATOM 1984 O O . PHE A 1 242 ? -14.050 0.202 16.323 1.00 92.56 242 PHE A O 1
ATOM 1991 N N . ILE A 1 243 ? -15.058 0.516 14.347 1.00 93.75 243 ILE A N 1
ATOM 1992 C CA . ILE A 1 243 ? -16.421 0.647 14.887 1.00 93.75 243 ILE A CA 1
ATOM 1993 C C . ILE A 1 243 ? -16.804 -0.590 15.705 1.00 93.75 243 ILE A C 1
ATOM 1995 O O . ILE A 1 243 ? -17.329 -0.449 16.809 1.00 93.75 243 ILE A O 1
ATOM 1999 N N . VAL A 1 244 ? -16.521 -1.794 15.197 1.00 95.31 244 VAL A N 1
ATOM 2000 C CA . VAL A 1 244 ? -16.825 -3.052 15.893 1.00 95.31 244 VAL A CA 1
ATOM 2001 C C . VAL A 1 244 ? -16.040 -3.157 17.201 1.00 95.31 244 VAL A C 1
ATOM 2003 O O . VAL A 1 244 ? -16.640 -3.385 18.252 1.00 95.31 244 VAL A O 1
ATOM 2006 N N . LEU A 1 245 ? -14.721 -2.945 17.167 1.00 92.12 245 LEU A N 1
ATOM 2007 C CA . LEU A 1 245 ? -13.878 -3.002 18.364 1.00 92.12 245 LEU A CA 1
ATOM 2008 C C . LEU A 1 245 ? -14.276 -1.938 19.391 1.00 92.12 245 LEU A C 1
ATOM 2010 O O . LEU A 1 245 ? -14.380 -2.234 20.581 1.00 92.12 245 LEU A O 1
ATOM 2014 N N . TYR A 1 246 ? -14.549 -0.719 18.934 1.00 91.25 246 TYR A N 1
ATOM 2015 C CA . TYR A 1 246 ? -14.920 0.403 19.789 1.00 91.25 246 TYR A CA 1
ATOM 2016 C C . TYR A 1 246 ? -16.285 0.185 20.453 1.00 91.25 246 TYR A C 1
ATOM 2018 O O . TYR A 1 246 ? -16.451 0.480 21.636 1.00 91.25 246 TYR A O 1
ATOM 2026 N N . LEU A 1 247 ? -17.247 -0.404 19.732 1.00 92.88 247 LEU A N 1
ATOM 2027 C CA . LEU A 1 247 ? -18.559 -0.760 20.273 1.00 92.88 247 LEU A CA 1
ATOM 2028 C C . LEU A 1 247 ? -18.467 -1.903 21.291 1.00 92.88 247 LEU A C 1
ATOM 2030 O O . LEU A 1 247 ? -19.085 -1.820 22.350 1.00 92.88 247 LEU A O 1
ATOM 2034 N N . ILE A 1 248 ? -17.672 -2.943 21.016 1.00 94.00 248 ILE A N 1
ATOM 2035 C CA . ILE A 1 248 ? -17.412 -4.023 21.982 1.00 94.00 248 ILE A CA 1
ATOM 2036 C C . ILE A 1 248 ? -16.798 -3.447 23.260 1.00 94.00 248 ILE A C 1
ATOM 2038 O O . ILE A 1 248 ? -17.261 -3.751 24.360 1.00 94.00 248 ILE A O 1
ATOM 2042 N N . TYR A 1 249 ? -15.793 -2.584 23.117 1.00 91.31 249 TYR A N 1
ATOM 2043 C CA . TYR A 1 249 ? -15.122 -1.957 24.246 1.00 91.31 249 TYR A CA 1
ATOM 2044 C C . TYR A 1 249 ? -16.084 -1.084 25.070 1.00 91.31 249 TYR A C 1
ATOM 2046 O O . TYR A 1 249 ? -16.170 -1.256 26.285 1.00 91.31 249 TYR A O 1
ATOM 2054 N N . TYR A 1 250 ? -16.917 -0.268 24.415 1.00 92.56 250 TYR A N 1
ATOM 2055 C CA . TYR A 1 250 ? -17.991 0.488 25.069 1.00 92.56 250 TYR A CA 1
ATOM 2056 C C . TYR A 1 250 ? -18.941 -0.411 25.878 1.00 92.56 250 TYR A C 1
ATOM 2058 O O . TYR A 1 250 ? -19.223 -0.121 27.042 1.00 92.56 250 TYR A O 1
ATOM 2066 N N . LEU A 1 251 ? -19.415 -1.522 25.301 1.00 92.88 251 LEU A N 1
ATOM 2067 C CA . LEU A 1 251 ? -20.327 -2.444 25.989 1.00 92.88 251 LEU A CA 1
ATOM 2068 C C . LEU A 1 251 ? -19.684 -3.079 27.226 1.00 92.88 251 LEU A C 1
ATOM 2070 O O . LEU A 1 251 ? -20.345 -3.219 28.258 1.00 92.88 251 LEU A O 1
ATOM 2074 N N . ILE A 1 252 ? -18.405 -3.455 27.132 1.00 91.81 252 ILE A N 1
ATOM 2075 C CA . ILE A 1 252 ? -17.634 -3.973 28.268 1.00 91.81 252 ILE A CA 1
ATOM 2076 C C . ILE A 1 252 ? -17.562 -2.910 29.363 1.00 91.81 252 ILE A C 1
ATOM 2078 O O . ILE A 1 252 ? -17.865 -3.200 30.520 1.00 91.81 252 ILE A O 1
ATOM 2082 N N . THR A 1 253 ? -17.225 -1.675 29.005 1.00 91.00 253 THR A N 1
ATOM 2083 C CA . THR A 1 253 ? -17.095 -0.576 29.959 1.00 91.00 253 THR A CA 1
ATOM 2084 C C . THR A 1 253 ? -18.411 -0.225 30.640 1.00 91.00 253 THR A C 1
ATOM 2086 O O . THR A 1 253 ? -18.415 -0.069 31.857 1.00 91.00 253 THR A O 1
ATOM 2089 N N . VAL A 1 254 ? -19.531 -0.159 29.913 1.00 91.56 254 VAL A N 1
ATOM 2090 C CA . VAL A 1 254 ? -20.849 0.089 30.522 1.00 91.56 254 VAL A CA 1
ATOM 2091 C C . VAL A 1 254 ? -21.197 -1.012 31.517 1.00 91.56 254 VAL A C 1
ATOM 2093 O O . VAL A 1 254 ? -21.532 -0.703 32.655 1.00 91.56 254 VAL A O 1
ATOM 2096 N N . LYS A 1 255 ? -21.058 -2.289 31.136 1.00 90.25 255 LYS A N 1
ATOM 2097 C CA . LYS A 1 255 ? -21.344 -3.413 32.045 1.00 90.25 255 LYS A CA 1
ATOM 2098 C C . LYS A 1 255 ? -20.468 -3.384 33.292 1.00 90.25 255 LYS A C 1
ATOM 2100 O O . LYS A 1 255 ? -20.942 -3.660 34.392 1.00 90.25 255 LYS A O 1
ATOM 2105 N N . LEU A 1 256 ? -19.189 -3.069 33.116 1.00 88.25 256 LEU A N 1
ATOM 2106 C CA . LEU A 1 256 ? -18.241 -2.991 34.214 1.00 88.25 256 LEU A CA 1
ATOM 2107 C C . LEU A 1 256 ? -18.584 -1.829 35.155 1.00 88.25 256 LEU A C 1
ATOM 2109 O O . LEU A 1 256 ? -18.602 -2.013 36.367 1.00 88.25 256 LEU A O 1
ATOM 2113 N N . TYR A 1 257 ? -18.929 -0.665 34.605 1.00 89.31 257 TYR A N 1
ATOM 2114 C CA . TYR A 1 257 ? -19.321 0.502 35.389 1.00 89.31 257 TYR A CA 1
ATOM 2115 C C . TYR A 1 257 ? -20.644 0.300 36.127 1.00 89.31 257 TYR A C 1
ATOM 2117 O O . TYR A 1 257 ? -20.726 0.581 37.318 1.00 89.31 257 TYR A O 1
ATOM 2125 N N . GLU A 1 258 ? -21.661 -0.250 35.454 1.00 89.12 258 GLU A N 1
ATOM 2126 C CA . GLU A 1 258 ? -22.939 -0.614 36.074 1.00 89.12 258 GLU A CA 1
ATOM 2127 C C . GLU A 1 258 ? -22.724 -1.530 37.281 1.00 89.12 258 GLU A C 1
ATOM 2129 O O . GLU A 1 258 ? -23.319 -1.300 38.330 1.00 89.12 258 GLU A O 1
ATOM 2134 N N . ARG A 1 259 ? -21.837 -2.526 37.158 1.00 85.25 259 ARG A N 1
ATOM 2135 C CA . ARG A 1 259 ? -21.495 -3.439 38.256 1.00 85.25 259 ARG A CA 1
ATOM 2136 C C . ARG A 1 259 ? -20.819 -2.732 39.433 1.00 85.25 259 ARG A C 1
ATOM 2138 O O . ARG A 1 259 ? -21.017 -3.147 40.567 1.00 85.25 259 ARG A O 1
ATOM 2145 N N . PHE A 1 260 ? -20.002 -1.712 39.180 1.00 83.81 260 PHE A N 1
ATOM 2146 C CA . PHE A 1 260 ? -19.299 -0.989 40.243 1.00 83.81 260 PHE A CA 1
ATOM 2147 C C . PHE A 1 260 ? -20.169 0.052 40.957 1.00 83.81 260 PHE A C 1
ATOM 2149 O O . PHE A 1 260 ? -19.956 0.310 42.142 1.00 83.81 260 PHE A O 1
ATOM 2156 N N . VAL A 1 261 ? -21.118 0.659 40.243 1.00 84.81 261 VAL A N 1
ATOM 2157 C CA . VAL A 1 261 ? -21.823 1.873 40.685 1.00 84.81 261 VAL A CA 1
ATOM 2158 C C . VAL A 1 261 ? -23.261 1.608 41.132 1.00 84.81 261 VAL A C 1
ATOM 2160 O O . VAL A 1 261 ? -23.775 2.346 41.970 1.00 84.81 261 VAL A O 1
ATOM 2163 N N . LEU A 1 262 ? -23.932 0.578 40.605 1.00 84.31 262 LEU A N 1
ATOM 2164 C CA . LEU A 1 262 ? -25.314 0.292 40.990 1.00 84.31 262 LEU A CA 1
ATOM 2165 C C . LEU A 1 262 ? -25.375 -0.492 42.311 1.00 84.31 262 LEU A C 1
ATOM 2167 O O . LEU A 1 262 ? -24.696 -1.511 42.436 1.00 84.31 262 LEU A O 1
ATOM 2171 N N . PRO A 1 263 ? -26.211 -0.067 43.274 1.00 71.94 263 PRO A N 1
ATOM 2172 C CA . PRO A 1 263 ? -26.446 -0.822 44.501 1.00 71.94 263 PRO A CA 1
ATOM 2173 C C . PRO A 1 263 ? -27.291 -2.078 44.250 1.00 71.94 263 PRO A C 1
ATOM 2175 O O . PRO A 1 263 ? -28.140 -2.099 43.353 1.00 71.94 263 PRO A O 1
ATOM 2178 N N . ASP A 1 264 ? -27.099 -3.104 45.085 1.00 67.75 264 ASP A N 1
ATOM 2179 C CA . ASP A 1 264 ? -27.948 -4.296 45.087 1.00 67.75 264 ASP A CA 1
ATOM 2180 C C . ASP A 1 264 ? -29.399 -3.919 45.415 1.00 67.75 264 ASP A C 1
ATOM 2182 O O . ASP A 1 264 ? -29.684 -3.183 46.366 1.00 67.75 264 ASP A O 1
ATOM 2186 N N . VAL A 1 265 ? -30.335 -4.423 44.611 1.00 58.56 265 VAL A N 1
ATOM 2187 C CA . VAL A 1 265 ? -31.767 -4.199 44.823 1.00 58.56 265 VAL A CA 1
ATOM 2188 C C . VAL A 1 265 ? -32.208 -5.058 46.007 1.00 58.56 265 VAL A C 1
ATOM 2190 O O . VAL A 1 265 ? -32.454 -6.251 45.850 1.00 58.56 265 VAL A O 1
ATOM 2193 N N . LYS A 1 266 ? -32.314 -4.462 47.199 1.00 52.09 266 LYS A N 1
ATOM 2194 C CA . LYS A 1 266 ? -33.054 -5.073 48.307 1.00 52.09 266 LYS A CA 1
ATOM 2195 C C . LYS A 1 266 ? -34.546 -4.918 48.026 1.00 52.09 266 LYS A C 1
ATOM 2197 O O . LYS A 1 266 ? -35.087 -3.823 48.147 1.00 52.09 266 LYS A O 1
ATOM 2202 N N . ILE A 1 267 ? -35.178 -5.998 47.578 1.00 51.53 267 ILE A N 1
ATOM 2203 C CA . ILE A 1 267 ? -36.633 -6.131 47.630 1.00 51.53 267 ILE A CA 1
ATOM 2204 C C . ILE A 1 267 ? -36.930 -6.636 49.038 1.00 51.53 267 ILE A C 1
ATOM 2206 O O . ILE A 1 267 ? -36.750 -7.821 49.308 1.00 51.53 267 ILE A O 1
ATOM 2210 N N . ASP A 1 268 ? -37.290 -5.730 49.943 1.00 51.12 268 ASP A N 1
ATOM 2211 C CA . ASP A 1 268 ? -37.937 -6.143 51.186 1.00 51.12 268 ASP A CA 1
ATOM 2212 C C . ASP A 1 268 ? -39.337 -6.639 50.786 1.00 51.12 268 ASP A C 1
ATOM 2214 O O . ASP A 1 268 ? -40.162 -5.856 50.307 1.00 51.12 268 ASP A O 1
ATOM 2218 N N . ASN A 1 269 ? -39.524 -7.962 50.852 1.00 39.50 269 ASN A N 1
ATOM 2219 C CA . ASN A 1 269 ? -40.813 -8.639 50.670 1.00 39.50 269 ASN A CA 1
ATOM 2220 C C . ASN A 1 269 ? -41.683 -8.477 51.916 1.00 39.50 269 ASN A C 1
ATOM 2222 O O . ASN A 1 269 ? -41.124 -8.612 53.029 1.00 39.50 269 ASN A O 1
#